Protein AF-A0A850BD19-F1 (afdb_monomer_lite)

Sequence (206 aa):
MDNSKSAAVQFSAKRGNGVCAIKWEKLDQIGTSFQIAEPPEVTVLRTWKLPPESVAELQHALAPLRHDSAGQGDVYHLILNPNGTKTFDLRWNPDTETADVAKFREVLERIGHAAFVESSARHERGVKFINNAEHARAVDELRNGLRALGNLYHDPKTIDDSGMKLILAEQNAKQGKNDAAAIMMSRMLESRLQQYGHKFSITSTQ

pLDDT: mean 87.72, std 13.56, range [31.08, 98.44]

Secondary structure (DSSP, 8-state):
--TT-PPEEEEEEEETTEEEEEEEEETTEEEEEEEE-SSSPEEEEEEEEPPHHHHHHHHHHHTT--TTSB-S-SSEEEEEEGGGT--EEEEE-GGGB-HHHHHHHHHHHHHTTHHHHHHHHHHHHHHHHHHTT-HHHHHHHHHHHHHHHTTTT--TTS---HHHHHHHHHHHHHTT-HHHHHHHHHHHHHHHHHHHHHHTT-----

Structure (mmCIF, N/CA/C/O backbone):
data_AF-A0A850BD19-F1
#
_entry.id   AF-A0A850BD19-F1
#
loop_
_atom_site.group_PDB
_atom_site.id
_atom_site.type_symbol
_atom_site.label_atom_id
_atom_site.label_alt_id
_atom_site.label_comp_id
_atom_site.label_asym_id
_atom_site.label_entity_id
_atom_site.label_seq_id
_atom_site.pdbx_PDB_ins_code
_atom_site.Cartn_x
_atom_site.Cartn_y
_atom_site.Cartn_z
_atom_site.occupancy
_atom_site.B_iso_or_equiv
_atom_site.auth_seq_id
_atom_site.auth_comp_id
_atom_site.auth_asym_id
_atom_site.auth_atom_id
_atom_site.pdbx_PDB_model_num
ATOM 1 N N . MET A 1 1 ? 28.868 9.400 -24.660 1.00 35.56 1 MET A N 1
ATOM 2 C CA . MET A 1 1 ? 27.593 8.665 -24.796 1.00 35.56 1 MET A CA 1
ATOM 3 C C . MET A 1 1 ? 26.718 9.088 -23.638 1.00 35.56 1 MET A C 1
ATOM 5 O O . MET A 1 1 ? 27.160 9.013 -22.501 1.00 35.56 1 MET A O 1
ATOM 9 N N . ASP A 1 2 ? 25.569 9.669 -23.952 1.00 34.16 2 ASP A N 1
ATOM 10 C CA . ASP A 1 2 ? 24.686 10.342 -23.004 1.00 34.16 2 ASP A CA 1
ATOM 11 C C . ASP A 1 2 ? 23.790 9.294 -22.314 1.00 34.16 2 ASP A C 1
ATOM 13 O O . ASP A 1 2 ? 22.813 8.824 -22.891 1.00 34.16 2 ASP A O 1
ATOM 17 N N . ASN A 1 3 ? 24.169 8.862 -21.106 1.00 37.31 3 ASN A N 1
ATOM 18 C CA . ASN A 1 3 ? 23.458 7.849 -20.302 1.00 37.31 3 ASN A CA 1
ATOM 19 C C . ASN A 1 3 ? 22.167 8.394 -19.640 1.00 37.31 3 ASN A C 1
ATOM 21 O O . ASN A 1 3 ? 21.686 7.838 -18.656 1.00 37.31 3 ASN A O 1
ATOM 25 N N . SER A 1 4 ? 21.615 9.504 -20.136 1.00 42.28 4 SER A N 1
ATOM 26 C CA . SER A 1 4 ? 20.611 10.317 -19.435 1.00 42.28 4 SER A CA 1
ATOM 27 C C . SER A 1 4 ? 19.153 10.041 -19.811 1.00 42.28 4 SER A C 1
ATOM 29 O O . SER A 1 4 ? 18.254 10.657 -19.240 1.00 42.28 4 SER A O 1
ATOM 31 N N . LYS A 1 5 ? 18.864 9.116 -20.732 1.00 53.03 5 LYS A N 1
ATOM 32 C CA . LYS A 1 5 ? 17.472 8.814 -21.103 1.00 53.03 5 LYS A CA 1
ATOM 33 C C . LYS A 1 5 ? 16.872 7.774 -20.155 1.00 53.03 5 LYS A C 1
ATOM 35 O O . LYS A 1 5 ? 16.855 6.586 -20.463 1.00 53.03 5 LYS A O 1
ATOM 40 N N . SER A 1 6 ? 16.384 8.220 -18.995 1.00 54.34 6 SER A N 1
ATOM 41 C CA . SER A 1 6 ? 15.477 7.413 -18.171 1.00 54.34 6 SER A CA 1
ATOM 42 C C . SER A 1 6 ? 14.203 7.101 -18.957 1.00 54.34 6 SER A C 1
ATOM 44 O O . SER A 1 6 ? 13.662 7.952 -19.665 1.00 54.34 6 SER A O 1
ATOM 46 N N . ALA A 1 7 ? 13.705 5.870 -18.841 1.00 64.19 7 ALA A N 1
ATOM 47 C CA . ALA A 1 7 ? 12.322 5.592 -19.192 1.00 64.19 7 ALA A CA 1
ATOM 48 C C . ALA A 1 7 ? 11.451 6.246 -18.116 1.00 64.19 7 ALA A C 1
ATOM 50 O O . ALA A 1 7 ? 11.549 5.867 -16.951 1.00 64.19 7 ALA A O 1
ATOM 51 N N . ALA A 1 8 ? 10.634 7.234 -18.484 1.00 79.81 8 ALA A N 1
ATOM 52 C CA . ALA A 1 8 ? 9.640 7.745 -17.550 1.00 79.81 8 ALA A CA 1
ATOM 53 C C . ALA A 1 8 ? 8.528 6.701 -17.432 1.00 79.81 8 ALA A C 1
ATOM 55 O O . ALA A 1 8 ? 7.902 6.346 -18.435 1.00 79.81 8 ALA A O 1
ATOM 56 N N . VAL A 1 9 ? 8.316 6.192 -16.223 1.00 85.06 9 VAL A N 1
ATOM 57 C CA . VAL A 1 9 ? 7.263 5.222 -15.917 1.00 85.06 9 VAL A CA 1
ATOM 58 C C . VAL A 1 9 ? 6.242 5.867 -15.001 1.00 85.06 9 VAL A C 1
ATOM 60 O O . VAL A 1 9 ? 6.595 6.373 -13.937 1.00 85.06 9 VAL A O 1
ATOM 63 N N . GLN A 1 10 ? 4.973 5.800 -15.385 1.00 91.06 10 GLN A N 1
ATOM 64 C CA . GLN A 1 10 ? 3.852 6.135 -14.523 1.00 91.06 10 GLN A CA 1
ATOM 65 C C . GLN A 1 10 ? 2.916 4.936 -14.440 1.00 91.06 10 GLN A C 1
ATOM 67 O O . GLN A 1 10 ? 2.282 4.556 -15.417 1.00 91.06 10 GLN A O 1
ATOM 72 N N . PHE A 1 11 ? 2.813 4.359 -13.254 1.00 91.75 11 PHE A N 1
ATOM 73 C CA . PHE A 1 11 ? 1.875 3.296 -12.933 1.00 91.75 11 PHE A CA 1
ATOM 74 C C . PHE A 1 11 ? 0.771 3.843 -12.038 1.00 91.75 11 PHE A C 1
ATOM 76 O O . P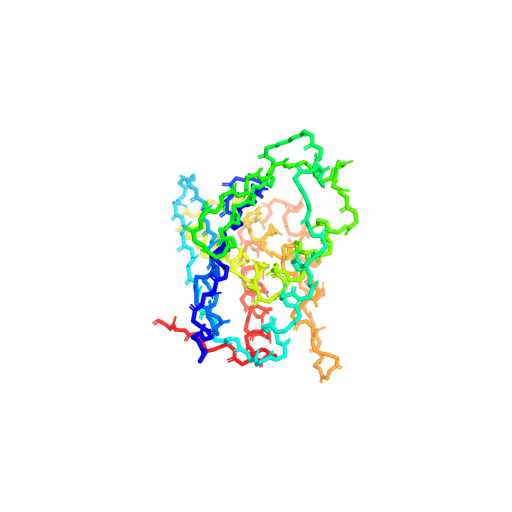HE A 1 11 ? 1.028 4.662 -11.156 1.00 91.75 11 PHE A O 1
ATOM 83 N N . SER A 1 12 ? -0.455 3.381 -12.244 1.00 93.81 12 SER A N 1
ATOM 84 C CA . SER A 1 12 ? -1.579 3.652 -11.360 1.00 93.81 12 SER A CA 1
ATOM 85 C C . SER A 1 12 ? -2.448 2.415 -11.179 1.00 93.81 12 SER A C 1
ATOM 87 O O . SER A 1 12 ? -2.623 1.627 -12.107 1.00 93.81 12 SER A O 1
ATOM 89 N N . ALA A 1 13 ? -2.979 2.251 -9.972 1.00 93.81 13 ALA A N 1
ATOM 90 C CA . ALA A 1 13 ? -3.798 1.117 -9.575 1.00 93.81 13 ALA A CA 1
ATOM 91 C C . ALA A 1 13 ? -4.996 1.589 -8.749 1.00 93.81 13 ALA A C 1
ATOM 93 O O . ALA A 1 13 ? -4.821 2.266 -7.730 1.00 93.81 13 ALA A O 1
ATOM 94 N N . LYS A 1 14 ? -6.208 1.191 -9.141 1.00 92.94 14 LYS A N 1
ATOM 95 C CA . LYS A 1 14 ? -7.411 1.349 -8.310 1.00 92.94 14 LYS A CA 1
ATOM 96 C C . LYS A 1 14 ? -7.409 0.292 -7.204 1.00 92.94 14 LYS A C 1
ATOM 98 O O . LYS A 1 14 ? -7.269 -0.896 -7.484 1.00 92.94 14 LYS A O 1
ATOM 103 N N . ARG A 1 15 ? -7.568 0.715 -5.948 1.00 91.06 15 ARG A N 1
ATOM 104 C CA . ARG A 1 15 ? -7.524 -0.149 -4.755 1.00 91.06 15 ARG A CA 1
ATOM 105 C C . ARG A 1 15 ? -8.654 0.214 -3.791 1.00 91.06 15 ARG A C 1
ATOM 107 O O . ARG A 1 15 ? -8.519 1.088 -2.930 1.00 91.06 15 ARG A O 1
ATOM 114 N N . GLY A 1 16 ? -9.800 -0.444 -3.963 1.00 89.50 16 GLY A N 1
ATOM 115 C CA . GLY A 1 16 ? -11.036 -0.068 -3.273 1.00 89.50 16 GLY A CA 1
ATOM 116 C C . GLY A 1 16 ? -11.460 1.352 -3.659 1.00 89.50 16 GLY A C 1
ATOM 117 O O . GLY A 1 16 ? -11.545 1.668 -4.840 1.00 89.50 16 GLY A O 1
ATOM 118 N N . ASN A 1 17 ? -11.671 2.217 -2.668 1.00 92.06 17 ASN A N 1
ATOM 119 C CA . ASN A 1 17 ? -11.978 3.644 -2.852 1.00 92.06 17 ASN A CA 1
ATOM 120 C C . ASN A 1 17 ? -10.735 4.555 -2.967 1.00 92.06 17 ASN A C 1
ATOM 122 O O . ASN A 1 17 ? -10.854 5.775 -2.849 1.00 92.06 17 ASN A O 1
ATOM 126 N N . GLY A 1 18 ? -9.541 3.983 -3.144 1.00 94.56 18 GLY A N 1
ATOM 127 C CA . GLY A 1 18 ? -8.303 4.739 -3.314 1.00 94.56 18 GLY A CA 1
ATOM 128 C C . GLY A 1 18 ? -7.600 4.453 -4.638 1.00 94.56 18 GLY A C 1
ATOM 129 O O . GLY A 1 18 ? -7.880 3.464 -5.318 1.00 94.56 18 GLY A O 1
ATOM 130 N N . VAL A 1 19 ? -6.656 5.322 -4.991 1.00 96.75 19 VAL A N 1
ATOM 131 C CA . VAL A 1 19 ? -5.781 5.168 -6.157 1.00 96.75 19 VAL A CA 1
ATOM 132 C C . VAL A 1 19 ? -4.332 5.246 -5.702 1.00 96.75 19 VAL A C 1
ATOM 134 O O . VAL A 1 19 ? -3.910 6.241 -5.111 1.00 96.75 19 VAL A O 1
ATOM 137 N N . CYS A 1 20 ? -3.564 4.199 -5.996 1.00 97.00 20 CYS A N 1
ATOM 138 C CA . CYS A 1 20 ? -2.113 4.212 -5.873 1.00 97.00 20 CYS A CA 1
ATOM 139 C C . CYS A 1 20 ? -1.506 4.699 -7.188 1.00 97.00 20 CYS A C 1
ATOM 141 O O . CYS A 1 20 ? -1.946 4.266 -8.252 1.00 97.00 20 CYS A O 1
ATOM 143 N N . ALA A 1 21 ? -0.495 5.559 -7.129 1.00 96.50 21 ALA A N 1
ATOM 144 C CA . ALA A 1 21 ? 0.301 5.937 -8.287 1.00 96.50 21 ALA A CA 1
ATOM 145 C C . ALA A 1 21 ? 1.792 5.847 -7.962 1.00 96.50 21 ALA A C 1
ATOM 147 O O . ALA A 1 21 ? 2.225 6.281 -6.897 1.00 96.50 21 ALA A O 1
ATOM 148 N N . ILE A 1 22 ? 2.576 5.307 -8.891 1.00 95.25 22 ILE A N 1
ATOM 149 C CA . ILE A 1 22 ? 4.031 5.201 -8.797 1.00 95.25 22 ILE A CA 1
ATOM 150 C C . ILE A 1 22 ? 4.630 5.886 -10.020 1.00 95.25 22 ILE A C 1
ATOM 152 O O . ILE A 1 22 ? 4.255 5.586 -11.152 1.00 95.25 22 ILE A O 1
ATOM 156 N N . LYS A 1 23 ? 5.559 6.812 -9.791 1.00 93.44 23 LYS A N 1
ATOM 157 C CA . LYS A 1 23 ? 6.246 7.575 -10.832 1.00 93.44 23 LYS A CA 1
ATOM 158 C C . LYS A 1 23 ? 7.749 7.388 -10.724 1.00 93.44 23 LYS A C 1
ATOM 160 O O . LYS A 1 23 ? 8.345 7.755 -9.715 1.00 93.44 23 LYS A O 1
ATOM 165 N N . TRP A 1 24 ? 8.364 6.865 -11.772 1.00 89.69 24 TRP A N 1
ATOM 166 C CA . TRP A 1 24 ? 9.809 6.718 -11.906 1.00 89.69 24 TRP A CA 1
ATOM 167 C C . TRP A 1 24 ? 10.268 7.591 -13.073 1.00 89.69 24 TRP A C 1
ATOM 169 O O . TRP A 1 24 ? 10.249 7.176 -14.227 1.00 89.69 24 TRP A O 1
ATOM 179 N N . GLU A 1 25 ? 10.578 8.852 -12.777 1.00 80.19 25 GLU A N 1
ATOM 180 C CA . GLU A 1 25 ? 10.977 9.846 -13.787 1.00 80.19 25 GLU A CA 1
ATOM 181 C C . GLU A 1 25 ? 12.503 10.013 -13.847 1.00 80.19 25 GLU A C 1
ATOM 183 O O . GLU A 1 25 ? 13.071 10.231 -14.919 1.00 80.19 25 GLU A O 1
ATOM 188 N N . LYS A 1 26 ? 13.186 9.860 -12.705 1.00 83.75 26 LYS A N 1
ATOM 189 C CA . LYS A 1 26 ? 14.651 9.889 -12.607 1.00 83.75 26 LYS A CA 1
ATOM 190 C C . LYS A 1 26 ? 15.166 8.495 -12.282 1.00 83.75 26 LYS A C 1
ATOM 192 O O . LYS A 1 26 ? 14.559 7.796 -11.479 1.00 83.75 26 LYS A O 1
ATOM 197 N N . LEU A 1 27 ? 16.306 8.115 -12.862 1.00 81.00 27 LEU A N 1
ATOM 198 C CA . LEU A 1 27 ? 16.863 6.763 -12.723 1.00 81.00 27 LEU A CA 1
ATOM 199 C C . LEU A 1 27 ? 16.971 6.309 -11.264 1.00 81.00 27 LEU A C 1
ATOM 201 O O . LEU A 1 27 ? 16.585 5.188 -10.957 1.00 81.00 27 LEU A O 1
ATOM 205 N N . ASP A 1 28 ? 17.433 7.181 -10.373 1.00 85.94 28 ASP A N 1
ATOM 206 C CA . ASP A 1 28 ? 17.696 6.884 -8.966 1.00 85.94 28 ASP A CA 1
ATOM 207 C C . ASP A 1 28 ? 16.579 7.345 -8.017 1.00 85.94 28 ASP A C 1
ATOM 209 O O . ASP A 1 28 ? 16.796 7.407 -6.808 1.00 85.94 28 ASP A O 1
ATOM 213 N N . GLN A 1 29 ? 15.391 7.695 -8.525 1.00 90.75 29 GLN A N 1
ATOM 214 C CA . GLN A 1 29 ? 14.316 8.227 -7.690 1.00 90.75 29 GLN A CA 1
ATOM 215 C C . GLN A 1 29 ? 12.931 7.776 -8.151 1.00 90.75 29 GLN A C 1
ATOM 217 O O . GLN A 1 29 ? 12.544 8.001 -9.297 1.00 90.75 29 GLN A O 1
ATOM 222 N N . ILE A 1 30 ? 12.138 7.239 -7.222 1.00 92.25 30 ILE A N 1
ATOM 223 C CA . ILE A 1 30 ? 10.743 6.869 -7.473 1.00 92.25 30 ILE A CA 1
ATOM 224 C C . ILE A 1 30 ? 9.812 7.572 -6.482 1.00 92.25 30 ILE A C 1
ATOM 226 O O . ILE A 1 30 ? 10.057 7.588 -5.278 1.00 92.25 30 ILE A O 1
ATOM 230 N N . GLY A 1 31 ? 8.763 8.205 -6.994 1.00 94.50 31 GLY A N 1
ATOM 231 C CA . GLY A 1 31 ? 7.675 8.785 -6.214 1.00 94.50 31 GLY A CA 1
ATOM 232 C C . GLY A 1 31 ? 6.520 7.799 -6.112 1.00 94.50 31 GLY A C 1
ATOM 233 O O . GLY A 1 31 ? 6.206 7.101 -7.073 1.00 94.50 31 GLY A O 1
ATOM 234 N N . THR A 1 32 ? 5.872 7.714 -4.960 1.00 96.50 32 THR A N 1
ATOM 235 C CA . THR A 1 32 ? 4.689 6.876 -4.752 1.00 96.50 32 THR A CA 1
ATOM 236 C C . THR A 1 32 ? 3.657 7.640 -3.951 1.00 96.50 32 THR A C 1
ATOM 238 O O . THR A 1 32 ? 3.968 8.195 -2.896 1.00 96.50 32 THR A O 1
ATOM 241 N N . SER A 1 33 ? 2.426 7.670 -4.449 1.00 97.00 33 SER A N 1
ATOM 242 C CA . SER A 1 33 ? 1.299 8.294 -3.775 1.00 97.00 33 SER A CA 1
ATOM 243 C C . SER A 1 33 ? 0.124 7.345 -3.626 1.00 97.00 33 SER A C 1
ATOM 245 O O . SER A 1 33 ? -0.088 6.454 -4.449 1.00 97.00 33 SER A O 1
ATOM 247 N N . PHE A 1 34 ? -0.678 7.584 -2.598 1.00 97.81 34 PHE A N 1
ATOM 248 C CA . PHE A 1 34 ? -1.990 6.979 -2.440 1.00 97.81 34 PHE A CA 1
ATOM 249 C C . PHE A 1 34 ? -3.002 8.064 -2.100 1.00 97.81 34 PHE A C 1
ATOM 251 O O . PHE A 1 34 ? -2.790 8.825 -1.155 1.00 97.81 34 PHE A O 1
ATOM 258 N N . GLN A 1 35 ? -4.080 8.137 -2.876 1.00 97.31 35 GLN A N 1
ATOM 259 C CA . GLN A 1 35 ? -5.142 9.121 -2.705 1.00 97.31 35 GLN A CA 1
ATOM 260 C C . GLN A 1 35 ? -6.466 8.420 -2.434 1.00 97.31 35 GLN A C 1
ATOM 262 O O . GLN A 1 35 ? -6.856 7.512 -3.166 1.00 97.31 35 GLN A O 1
ATOM 267 N N . ILE A 1 36 ? -7.177 8.893 -1.417 1.00 96.44 36 ILE A N 1
ATOM 268 C CA . ILE A 1 36 ? -8.563 8.539 -1.130 1.00 96.44 36 ILE A CA 1
ATOM 269 C C . ILE A 1 36 ? -9.382 9.819 -1.285 1.00 96.44 36 ILE A C 1
ATOM 271 O O . ILE A 1 36 ? -9.262 10.736 -0.474 1.00 96.44 36 ILE A O 1
ATOM 275 N N . ALA A 1 37 ? -10.170 9.894 -2.358 1.00 91.88 37 ALA A N 1
ATOM 276 C CA . ALA A 1 37 ? -10.902 11.106 -2.744 1.00 91.88 37 ALA A CA 1
ATOM 277 C C . ALA A 1 37 ? -12.238 11.284 -2.001 1.00 91.88 37 ALA A C 1
ATOM 279 O O . ALA A 1 37 ? -12.868 12.329 -2.079 1.00 91.88 37 ALA A O 1
ATOM 280 N N . GLU A 1 38 ? -12.698 10.261 -1.286 1.00 91.62 38 GLU A N 1
ATOM 281 C CA . GLU A 1 38 ? -13.908 10.357 -0.476 1.00 91.62 38 GLU A CA 1
ATOM 282 C C . GLU A 1 38 ? -13.631 11.071 0.864 1.00 91.62 38 GLU A C 1
ATOM 284 O O . GLU A 1 38 ? -12.626 10.772 1.517 1.00 91.62 38 GLU A O 1
ATOM 289 N N . PRO A 1 39 ? -14.555 11.902 1.380 1.00 89.69 39 PRO A N 1
ATOM 290 C CA . PRO A 1 39 ? -14.384 12.559 2.674 1.00 89.69 39 PRO A CA 1
ATOM 291 C C . PRO A 1 39 ? -14.235 11.582 3.865 1.00 89.69 39 PRO A C 1
ATOM 293 O O . PRO A 1 39 ? -14.971 10.588 3.936 1.00 89.69 39 PRO A O 1
ATOM 296 N N . PRO A 1 40 ? -13.320 11.851 4.820 1.00 93.38 40 PRO A N 1
ATOM 297 C CA . PRO A 1 40 ? -12.301 12.889 4.760 1.00 93.38 40 PRO A CA 1
ATOM 298 C C . PRO A 1 40 ? -11.209 12.494 3.762 1.00 93.38 40 PRO A C 1
ATOM 300 O O . PRO A 1 40 ? -10.681 11.381 3.821 1.00 93.38 40 PRO A O 1
ATOM 303 N N . GLU A 1 41 ? -10.870 13.427 2.876 1.00 95.00 41 GLU A N 1
ATOM 304 C CA . GLU A 1 41 ? -9.845 13.215 1.862 1.00 95.00 41 GLU A CA 1
ATOM 305 C C . GLU A 1 41 ? -8.468 13.045 2.514 1.00 95.00 41 GLU A C 1
ATOM 307 O O . GLU A 1 41 ? -8.114 13.722 3.495 1.00 95.00 41 GLU A O 1
ATOM 3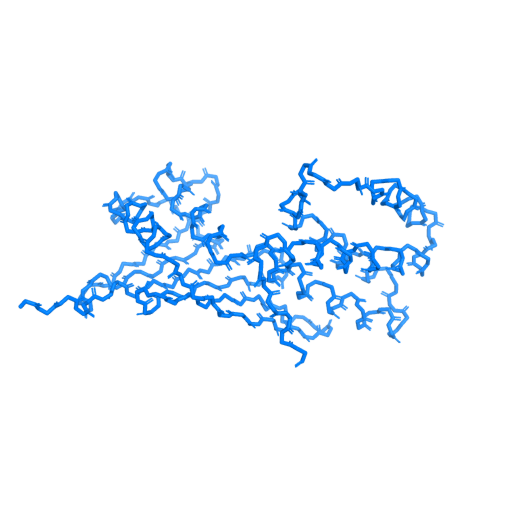12 N N . VAL A 1 42 ? -7.692 12.109 1.972 1.00 96.81 42 VAL A N 1
ATOM 313 C CA . VAL A 1 42 ? -6.315 11.839 2.390 1.00 96.81 42 VAL A CA 1
ATOM 314 C C . VAL A 1 42 ? -5.471 11.548 1.161 1.00 96.81 42 VAL A C 1
ATOM 316 O O . VAL A 1 42 ? -5.843 10.729 0.320 1.00 96.81 42 VAL A O 1
ATOM 319 N N . THR A 1 43 ? -4.305 12.186 1.105 1.00 96.94 43 THR A N 1
ATOM 320 C CA . THR A 1 43 ? -3.270 11.912 0.113 1.00 96.94 43 THR A CA 1
ATOM 321 C C . THR A 1 43 ? -1.943 11.770 0.834 1.00 96.94 43 THR A C 1
ATOM 323 O O . THR A 1 43 ? -1.486 12.715 1.472 1.00 96.94 43 THR A O 1
ATOM 326 N N . VAL A 1 44 ? -1.301 10.614 0.689 1.00 96.81 44 VAL A N 1
ATOM 327 C CA . VAL A 1 44 ? 0.078 10.405 1.140 1.00 96.81 44 VAL A CA 1
ATOM 328 C C . VAL A 1 44 ? 0.965 10.334 -0.087 1.00 96.81 44 VAL A C 1
ATOM 330 O O . VAL A 1 44 ? 0.673 9.585 -1.015 1.00 96.81 44 VAL A O 1
ATOM 333 N N . LEU A 1 45 ? 2.050 11.104 -0.086 1.00 95.56 45 LEU A N 1
ATOM 334 C CA . LEU A 1 45 ? 3.100 11.082 -1.101 1.00 95.56 45 LEU A CA 1
ATOM 335 C C . LEU A 1 45 ? 4.441 10.824 -0.415 1.00 95.56 45 LEU A C 1
ATOM 337 O O . LEU A 1 45 ? 4.759 11.435 0.610 1.00 95.56 45 LEU A O 1
ATOM 341 N N . ARG A 1 46 ? 5.232 9.920 -0.986 1.00 94.50 46 ARG A N 1
ATOM 342 C CA . ARG A 1 46 ? 6.605 9.637 -0.573 1.00 94.50 46 ARG A CA 1
ATOM 343 C C . ARG A 1 46 ? 7.498 9.521 -1.794 1.00 94.50 46 ARG A C 1
ATOM 345 O O . ARG A 1 46 ? 7.044 9.149 -2.873 1.00 94.50 46 ARG A O 1
ATOM 352 N N . THR A 1 47 ? 8.770 9.829 -1.597 1.00 93.00 47 THR A N 1
ATOM 353 C CA . THR A 1 47 ? 9.784 9.741 -2.639 1.00 93.00 47 THR A CA 1
ATOM 354 C C . THR A 1 47 ? 10.977 8.980 -2.098 1.00 93.00 47 THR A C 1
ATOM 356 O O . THR A 1 47 ? 11.455 9.270 -1.003 1.00 93.00 47 THR A O 1
ATOM 359 N N . TRP A 1 48 ? 11.465 8.028 -2.880 1.00 90.69 48 TRP A N 1
ATOM 360 C CA . TRP A 1 48 ? 12.500 7.089 -2.479 1.00 90.69 48 TRP A CA 1
ATOM 361 C C . TRP A 1 48 ? 13.712 7.253 -3.377 1.00 90.69 48 TRP A C 1
ATOM 363 O O . TRP A 1 48 ? 13.571 7.346 -4.598 1.00 90.69 48 TRP A O 1
ATOM 373 N N . LYS A 1 49 ? 14.901 7.271 -2.772 1.00 91.19 49 LYS A N 1
ATOM 374 C CA . LYS A 1 49 ? 16.147 7.133 -3.520 1.00 91.19 49 LYS A CA 1
ATOM 375 C C . LYS A 1 49 ? 16.402 5.651 -3.760 1.00 91.19 49 LYS A C 1
ATOM 377 O O . LYS A 1 49 ? 16.373 4.862 -2.820 1.00 91.19 49 LYS A O 1
ATOM 382 N N . LEU A 1 50 ? 16.648 5.292 -5.010 1.00 88.88 50 LEU A N 1
ATOM 383 C CA . LEU A 1 50 ? 16.873 3.918 -5.416 1.00 88.88 50 LEU A CA 1
ATOM 384 C C . LEU A 1 50 ? 18.365 3.602 -5.409 1.00 88.88 50 LEU A C 1
ATOM 386 O O . LEU A 1 50 ? 19.147 4.339 -6.018 1.00 88.88 50 LEU A O 1
ATOM 390 N N . PRO A 1 51 ? 18.777 2.509 -4.754 1.00 90.31 51 PRO A N 1
ATOM 391 C CA . PRO A 1 51 ? 20.128 2.018 -4.913 1.00 90.31 51 PRO A CA 1
ATOM 392 C C . PRO A 1 51 ? 20.284 1.361 -6.303 1.00 90.31 51 PRO A C 1
ATOM 394 O O . PRO A 1 51 ? 19.282 0.962 -6.913 1.00 90.31 51 PRO A O 1
ATOM 397 N N . PRO A 1 52 ? 21.512 1.265 -6.845 1.00 90.00 52 PRO A N 1
ATOM 398 C CA . PRO A 1 52 ? 21.749 0.798 -8.215 1.00 90.00 52 PRO A CA 1
ATOM 399 C C . PRO A 1 52 ? 21.142 -0.575 -8.534 1.00 90.00 52 PRO A C 1
ATOM 401 O O . PRO A 1 52 ? 20.677 -0.796 -9.650 1.00 90.00 52 PRO A O 1
ATOM 404 N N . GLU A 1 53 ? 21.099 -1.484 -7.563 1.00 92.81 53 GLU A N 1
ATOM 405 C CA . GLU A 1 53 ? 20.498 -2.809 -7.697 1.00 92.81 53 GLU A CA 1
ATOM 406 C C . GLU A 1 53 ? 18.987 -2.752 -7.955 1.00 92.81 53 GLU A C 1
ATOM 408 O O . GLU A 1 53 ? 18.497 -3.465 -8.827 1.00 92.81 53 GLU A O 1
ATOM 413 N N . SER A 1 54 ? 18.259 -1.852 -7.285 1.00 91.62 54 SER A N 1
ATOM 414 C CA . SER A 1 54 ? 16.821 -1.652 -7.510 1.00 91.62 54 SER A CA 1
ATOM 415 C C . SER A 1 54 ? 16.555 -1.049 -8.888 1.00 91.62 54 SER A C 1
ATOM 417 O O . SER A 1 54 ? 15.586 -1.409 -9.553 1.00 91.62 54 SER A O 1
ATOM 419 N N . VAL A 1 55 ? 17.434 -0.149 -9.343 1.00 89.19 55 VAL A N 1
ATOM 420 C CA . VAL A 1 55 ? 17.369 0.424 -10.696 1.00 89.19 55 VAL A CA 1
ATOM 421 C C . VAL A 1 55 ? 17.570 -0.672 -11.743 1.00 89.19 55 VAL A C 1
ATOM 423 O O . VAL A 1 55 ? 16.772 -0.786 -12.672 1.00 89.19 55 VAL A O 1
ATOM 426 N N . ALA A 1 56 ? 18.600 -1.504 -11.577 1.00 90.31 56 ALA A N 1
ATOM 427 C CA . ALA A 1 56 ? 18.884 -2.613 -12.482 1.00 90.31 56 ALA A CA 1
ATOM 428 C C . ALA A 1 56 ? 17.741 -3.639 -12.503 1.00 90.31 56 ALA A C 1
ATOM 430 O O . ALA A 1 56 ? 17.360 -4.117 -13.571 1.00 90.31 56 ALA A O 1
ATOM 431 N N . GLU A 1 57 ? 17.155 -3.942 -11.344 1.00 92.44 57 GLU A N 1
ATOM 432 C CA . GLU A 1 57 ? 16.015 -4.847 -11.238 1.00 92.44 57 GLU A CA 1
ATOM 433 C C . GLU A 1 57 ? 14.778 -4.303 -11.967 1.00 92.44 57 GLU A C 1
ATOM 435 O O . GLU A 1 57 ? 14.158 -5.034 -12.741 1.00 92.44 57 GLU A O 1
ATOM 440 N N . LEU A 1 58 ? 14.453 -3.015 -11.795 1.00 89.12 58 LEU A N 1
ATOM 441 C CA . LEU A 1 58 ? 13.363 -2.363 -12.530 1.00 89.12 58 LEU A CA 1
ATOM 442 C C . LEU A 1 58 ? 13.596 -2.399 -14.039 1.00 89.12 58 LEU A C 1
ATOM 444 O O . LEU A 1 58 ? 12.686 -2.742 -14.789 1.00 89.12 58 LEU A O 1
ATOM 448 N N . GLN A 1 59 ? 14.808 -2.077 -14.494 1.00 87.44 59 GLN A N 1
ATOM 449 C CA . GLN A 1 59 ? 15.158 -2.129 -15.916 1.00 87.44 59 GLN A CA 1
ATOM 450 C C . GLN A 1 59 ? 15.045 -3.549 -16.477 1.00 87.44 59 GLN A C 1
ATOM 452 O O . GLN A 1 59 ? 14.536 -3.740 -17.581 1.00 87.44 59 GLN A O 1
ATOM 457 N N . HIS A 1 60 ? 15.477 -4.551 -15.711 1.00 90.12 60 HIS A N 1
ATOM 458 C CA . HIS A 1 60 ? 15.369 -5.951 -16.100 1.00 90.12 60 HIS A CA 1
ATOM 459 C C . HIS A 1 60 ? 13.908 -6.414 -16.183 1.00 90.12 60 HIS A C 1
ATOM 461 O O . HIS A 1 60 ? 13.536 -7.082 -17.145 1.00 90.12 60 HIS A O 1
ATOM 467 N N . ALA A 1 61 ? 13.070 -6.033 -15.216 1.00 89.81 61 ALA A N 1
ATOM 468 C CA . ALA A 1 61 ? 11.642 -6.347 -15.217 1.00 89.81 61 ALA A CA 1
ATOM 469 C C . ALA A 1 61 ? 10.862 -5.587 -16.307 1.00 89.81 61 ALA A C 1
ATOM 471 O O . ALA A 1 61 ? 9.836 -6.070 -16.774 1.00 89.81 61 ALA A O 1
ATOM 472 N N . LEU A 1 62 ? 11.357 -4.421 -16.729 1.00 86.06 62 LEU A N 1
ATOM 473 C CA . LEU A 1 62 ? 10.789 -3.605 -17.803 1.00 86.06 62 LEU A CA 1
ATOM 474 C C . LEU A 1 62 ? 11.098 -4.162 -19.202 1.00 86.06 62 LEU A C 1
ATOM 476 O O . LEU A 1 62 ? 10.266 -4.064 -20.101 1.00 86.06 62 LEU A O 1
ATOM 480 N N . ALA A 1 63 ? 12.285 -4.744 -19.393 1.00 85.44 63 ALA A N 1
ATOM 481 C CA . ALA A 1 63 ? 12.780 -5.221 -20.686 1.00 85.44 63 ALA A CA 1
ATOM 482 C C . ALA A 1 63 ? 11.847 -6.178 -21.470 1.00 85.44 63 ALA A C 1
ATOM 484 O O . ALA A 1 63 ? 11.806 -6.052 -22.697 1.00 85.44 63 ALA A O 1
ATOM 485 N N . PRO A 1 64 ? 11.117 -7.127 -20.844 1.00 84.25 64 PRO A N 1
ATOM 486 C CA . PRO A 1 64 ? 10.235 -8.036 -21.576 1.00 84.25 64 PRO A CA 1
ATOM 487 C C . PRO A 1 64 ? 8.877 -7.431 -21.965 1.00 84.25 64 PRO A C 1
ATOM 489 O O . PRO A 1 64 ? 8.176 -8.051 -22.761 1.00 84.25 64 PRO A O 1
ATOM 492 N N . LEU A 1 65 ? 8.491 -6.252 -21.453 1.00 83.62 65 LEU A N 1
ATOM 493 C CA . LEU A 1 65 ? 7.160 -5.687 -21.707 1.00 83.62 65 LEU A CA 1
ATOM 494 C C . LEU A 1 65 ? 6.974 -5.279 -23.179 1.00 83.62 65 LEU A C 1
ATOM 496 O O . LEU A 1 65 ? 7.781 -4.542 -23.751 1.00 83.62 65 LEU A O 1
ATOM 500 N N . ARG A 1 66 ? 5.874 -5.734 -23.792 1.00 72.62 66 ARG A N 1
ATOM 501 C CA . ARG A 1 66 ? 5.488 -5.473 -25.191 1.00 72.62 66 ARG A CA 1
ATOM 502 C C . ARG A 1 66 ? 4.059 -4.934 -25.292 1.00 72.62 66 ARG A C 1
ATOM 504 O O . ARG A 1 66 ? 3.284 -5.008 -24.345 1.00 72.62 66 ARG A O 1
ATOM 511 N N . HIS A 1 67 ? 3.706 -4.340 -26.438 1.00 65.12 67 HIS A N 1
ATOM 512 C CA . HIS A 1 67 ? 2.421 -3.628 -26.605 1.00 65.12 67 HIS A CA 1
ATOM 513 C C . HIS A 1 67 ? 1.204 -4.554 -26.514 1.00 65.12 67 HIS A C 1
ATOM 515 O O . HIS A 1 67 ? 0.109 -4.104 -26.203 1.00 65.12 67 HIS A O 1
ATOM 521 N N . ASP A 1 68 ? 1.410 -5.838 -26.771 1.00 65.50 68 ASP A N 1
ATOM 522 C CA . ASP A 1 68 ? 0.440 -6.923 -26.686 1.00 65.50 68 ASP A CA 1
ATOM 523 C C . ASP A 1 68 ? 0.448 -7.634 -25.321 1.00 65.50 68 ASP A C 1
ATOM 525 O O . ASP A 1 68 ? -0.272 -8.609 -25.130 1.00 65.50 68 ASP A O 1
ATOM 529 N N . SER A 1 69 ? 1.241 -7.165 -24.351 1.00 63.19 69 SER A N 1
ATOM 530 C CA . SER A 1 69 ? 1.414 -7.836 -23.054 1.00 63.19 69 SER A CA 1
ATOM 531 C C . SER A 1 69 ? 0.256 -7.641 -22.064 1.00 63.19 69 SER A C 1
ATOM 533 O O . SER A 1 69 ? 0.363 -8.113 -20.933 1.00 63.19 69 SER A O 1
ATOM 535 N N . ALA A 1 70 ? -0.841 -6.975 -22.440 1.00 62.38 70 ALA A N 1
ATOM 536 C CA . ALA A 1 70 ? -1.969 -6.693 -21.548 1.00 62.38 70 ALA A CA 1
ATOM 537 C C . ALA A 1 70 ? -3.312 -7.172 -22.121 1.00 62.38 70 ALA A C 1
ATOM 539 O O . ALA A 1 70 ? -3.598 -6.987 -23.304 1.00 62.38 70 ALA A O 1
ATOM 540 N N . GLY A 1 71 ? -4.152 -7.757 -21.261 1.00 61.66 71 GLY A N 1
ATOM 541 C CA . GLY A 1 71 ? -5.570 -7.984 -21.550 1.00 61.66 71 GLY A CA 1
ATOM 542 C C . GLY A 1 71 ? -6.420 -6.716 -21.392 1.00 61.66 71 GLY A C 1
ATOM 543 O O . GLY A 1 71 ? -5.907 -5.648 -21.093 1.00 61.66 71 GLY A O 1
ATOM 544 N N . GLN A 1 72 ? -7.737 -6.811 -21.591 1.00 67.31 72 GLN A N 1
ATOM 545 C CA . GLN A 1 72 ? -8.649 -5.665 -21.448 1.00 67.31 72 GLN A CA 1
ATOM 546 C C . GLN A 1 72 ? -8.959 -5.378 -19.965 1.00 67.31 72 GLN A C 1
ATOM 548 O O . GLN A 1 72 ? -9.407 -6.271 -19.245 1.00 67.31 72 GLN A O 1
ATOM 553 N N . GLY A 1 73 ? -8.770 -4.135 -19.500 1.00 71.69 73 GLY A N 1
ATOM 554 C CA . GLY A 1 73 ? -9.138 -3.737 -18.135 1.00 71.69 73 GLY A CA 1
ATOM 555 C C . GLY A 1 73 ? -8.832 -2.286 -17.768 1.00 71.69 73 GLY A C 1
ATOM 556 O O . GLY A 1 73 ? -8.205 -1.580 -18.543 1.00 71.69 73 GLY A O 1
ATOM 557 N N . ASP A 1 74 ? -9.277 -1.857 -16.580 1.00 82.12 74 ASP A N 1
ATOM 558 C CA . ASP A 1 74 ? -9.174 -0.468 -16.078 1.00 82.12 74 ASP A CA 1
ATOM 559 C C . ASP A 1 74 ? -8.774 -0.394 -14.583 1.00 82.12 74 ASP A C 1
ATOM 561 O O . ASP A 1 74 ? -8.923 0.658 -13.940 1.00 82.12 74 ASP A O 1
ATOM 565 N N . VAL A 1 75 ? -8.322 -1.512 -13.997 1.00 85.81 75 VAL A N 1
ATOM 566 C CA . VAL A 1 75 ? -7.827 -1.565 -12.607 1.00 85.81 75 VAL A CA 1
ATOM 567 C C . VAL A 1 75 ? -6.403 -1.033 -12.533 1.00 85.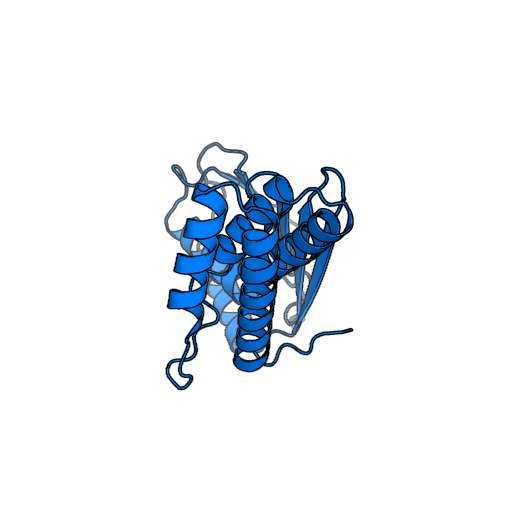81 75 VAL A C 1
ATOM 569 O O . VAL A 1 75 ? -6.112 -0.182 -11.690 1.00 85.81 75 VAL A O 1
ATOM 572 N N . TYR A 1 76 ? -5.543 -1.509 -13.429 1.00 89.69 76 TYR A N 1
ATOM 573 C CA . TYR A 1 76 ? -4.161 -1.077 -13.554 1.00 89.69 76 TYR A CA 1
ATOM 574 C C . TYR A 1 76 ? -3.958 -0.304 -14.846 1.00 89.69 76 TYR A C 1
ATOM 576 O O . TYR A 1 76 ? -4.553 -0.626 -15.873 1.00 89.69 76 TYR A O 1
ATOM 584 N N . HIS A 1 77 ? -3.095 0.701 -14.787 1.00 90.00 77 HIS A N 1
ATOM 585 C CA . HIS A 1 77 ? -2.730 1.519 -15.930 1.00 90.00 77 HIS A CA 1
ATOM 586 C C . HIS A 1 77 ? -1.253 1.895 -15.840 1.00 90.00 77 HIS A C 1
ATOM 588 O O . HIS A 1 77 ? -0.804 2.449 -14.834 1.00 90.00 77 HIS A O 1
ATOM 594 N N . LEU A 1 78 ? -0.504 1.574 -16.888 1.00 88.00 78 LEU A N 1
ATOM 595 C CA . LEU A 1 78 ? 0.924 1.806 -17.018 1.00 88.00 78 LEU A CA 1
ATOM 596 C C . LEU A 1 78 ? 1.189 2.644 -18.262 1.00 88.00 78 LEU A C 1
ATOM 598 O O . LEU A 1 78 ? 0.870 2.234 -19.372 1.00 88.00 78 LEU A O 1
ATOM 602 N N . ILE A 1 79 ? 1.847 3.777 -18.061 1.00 87.12 79 ILE A N 1
ATOM 603 C CA . ILE A 1 79 ? 2.385 4.619 -19.118 1.00 87.12 79 ILE A CA 1
ATOM 604 C C . ILE A 1 79 ? 3.908 4.499 -19.063 1.00 87.12 79 ILE A C 1
ATOM 606 O O . ILE A 1 79 ? 4.522 4.887 -18.066 1.00 87.12 79 ILE A O 1
ATOM 610 N N . LEU A 1 80 ? 4.528 3.978 -20.121 1.00 84.44 80 LEU A N 1
ATOM 611 C CA . LEU A 1 80 ? 5.981 4.005 -20.299 1.00 84.44 80 LEU A CA 1
ATOM 612 C C . LEU A 1 80 ? 6.341 4.977 -21.412 1.00 84.44 80 LEU A C 1
ATOM 614 O O . LEU A 1 80 ? 5.779 4.924 -22.500 1.00 84.44 80 LEU A O 1
ATOM 618 N N . ASN A 1 81 ? 7.349 5.802 -21.174 1.00 80.56 81 ASN A N 1
ATOM 619 C CA . ASN A 1 81 ? 8.002 6.595 -22.206 1.00 80.56 81 ASN A CA 1
ATOM 620 C C . ASN A 1 81 ? 9.467 6.165 -22.337 1.00 80.56 81 ASN A C 1
ATOM 622 O O . ASN A 1 81 ? 10.361 6.895 -21.893 1.00 80.56 81 ASN A O 1
ATOM 626 N N . PRO A 1 82 ? 9.753 4.984 -22.918 1.00 65.06 82 PRO A N 1
ATOM 627 C CA . PRO A 1 82 ? 11.123 4.589 -23.206 1.00 65.06 82 PRO A CA 1
ATOM 628 C C . PRO A 1 82 ? 11.740 5.594 -24.188 1.00 65.06 82 PRO A C 1
ATOM 630 O O . PRO A 1 82 ? 11.252 5.795 -25.301 1.00 65.06 82 PRO A O 1
ATOM 633 N N . ASN A 1 83 ? 12.829 6.245 -23.777 1.00 62.31 83 ASN A N 1
ATOM 634 C CA . ASN A 1 83 ? 13.620 7.164 -24.606 1.00 62.31 83 ASN A CA 1
ATOM 635 C C . ASN A 1 83 ? 12.896 8.446 -25.078 1.00 62.31 83 ASN A C 1
ATOM 637 O O . ASN A 1 83 ? 13.353 9.084 -26.032 1.00 62.31 83 ASN A O 1
ATOM 641 N N . GLY A 1 84 ? 11.783 8.827 -24.436 1.00 59.50 84 GLY A N 1
ATOM 642 C CA . GLY A 1 84 ? 11.089 10.109 -24.650 1.00 59.50 84 GLY A CA 1
ATOM 643 C C . GLY A 1 84 ? 10.385 10.290 -26.003 1.00 59.50 84 GLY A C 1
ATOM 644 O O . GLY A 1 84 ? 10.024 11.409 -26.343 1.00 59.50 84 GLY A O 1
ATOM 645 N N . THR A 1 85 ? 10.219 9.227 -26.797 1.00 59.00 85 THR A N 1
ATOM 646 C CA . THR A 1 85 ? 9.695 9.319 -28.181 1.00 59.00 85 THR A CA 1
ATOM 647 C C . THR A 1 85 ? 8.552 8.363 -28.499 1.00 59.00 85 THR A C 1
ATOM 649 O O . THR A 1 85 ? 7.792 8.626 -29.428 1.00 59.00 85 THR A O 1
ATOM 652 N N . LYS A 1 86 ? 8.393 7.271 -27.749 1.00 61.69 86 LYS A N 1
ATOM 653 C CA . LYS A 1 86 ? 7.232 6.384 -27.861 1.00 61.69 86 LYS A CA 1
ATOM 654 C C . LYS A 1 86 ? 6.566 6.272 -26.505 1.00 61.69 86 LYS A C 1
ATOM 656 O O . LYS A 1 86 ? 7.250 5.975 -25.532 1.00 61.69 86 LYS A O 1
ATOM 661 N N . THR A 1 87 ? 5.259 6.499 -26.477 1.00 73.38 87 THR A N 1
ATOM 662 C CA . THR A 1 87 ? 4.425 6.264 -25.304 1.00 73.38 87 THR A CA 1
ATOM 663 C C . THR A 1 87 ? 3.765 4.908 -25.438 1.00 73.38 87 THR A C 1
ATOM 665 O O . THR A 1 87 ? 3.167 4.576 -26.459 1.00 73.38 87 THR A O 1
ATOM 668 N N . PHE A 1 88 ? 3.905 4.125 -24.391 1.00 80.12 88 PHE A N 1
ATOM 669 C CA . PHE A 1 88 ? 3.322 2.819 -24.230 1.00 80.12 88 PHE A CA 1
ATOM 670 C C . PHE A 1 88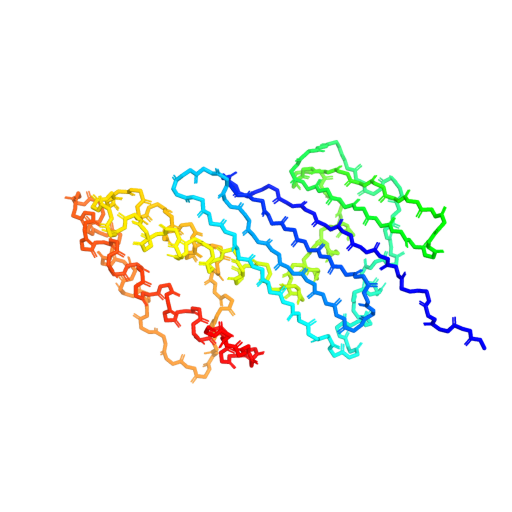 ? 2.257 2.924 -23.151 1.00 80.12 88 PHE A C 1
ATOM 672 O O . PHE A 1 88 ? 2.598 3.186 -22.005 1.00 80.12 88 PHE A O 1
ATOM 679 N N . ASP A 1 89 ? 0.993 2.774 -23.529 1.00 86.31 89 ASP A N 1
ATOM 680 C CA . ASP A 1 89 ? -0.151 2.773 -22.616 1.00 86.31 89 ASP A CA 1
ATOM 681 C C . ASP A 1 89 ? -0.672 1.335 -22.531 1.00 86.31 89 ASP A C 1
ATOM 683 O O . ASP A 1 89 ? -1.089 0.763 -23.542 1.00 86.31 89 ASP A O 1
ATOM 687 N N . LEU A 1 90 ? -0.578 0.735 -21.345 1.00 86.69 90 LEU A N 1
ATOM 688 C CA . LEU A 1 90 ? -1.205 -0.544 -21.033 1.00 86.69 90 LEU A CA 1
ATOM 689 C C . LEU A 1 90 ? -2.231 -0.357 -19.937 1.00 86.69 90 LEU A C 1
ATOM 691 O O . LEU A 1 90 ? -1.943 0.238 -18.897 1.00 86.69 90 LEU A O 1
ATOM 695 N N . ARG A 1 91 ? -3.378 -1.005 -20.108 1.00 88.69 91 ARG A N 1
ATOM 696 C CA . ARG A 1 91 ? -4.380 -1.147 -19.059 1.00 88.69 91 ARG A CA 1
ATOM 697 C C . ARG A 1 91 ? -4.810 -2.586 -18.962 1.00 88.69 91 ARG A C 1
ATOM 699 O O . ARG A 1 91 ? -4.934 -3.241 -19.988 1.00 88.69 91 ARG A O 1
ATOM 706 N N . TRP A 1 92 ? -4.997 -3.074 -17.745 1.00 90.06 92 TRP A N 1
ATOM 707 C CA . TRP A 1 92 ? -5.362 -4.467 -17.525 1.00 90.06 92 TRP A CA 1
ATOM 708 C C . TRP A 1 92 ? -6.107 -4.660 -16.208 1.00 90.06 92 TRP A C 1
ATOM 710 O O . TRP A 1 92 ? -6.111 -3.801 -15.318 1.00 90.06 92 TRP A O 1
ATOM 720 N N . ASN A 1 93 ? -6.744 -5.821 -16.098 1.00 89.19 93 ASN A N 1
ATOM 721 C CA . ASN A 1 93 ? -7.298 -6.342 -14.855 1.00 89.19 93 ASN A CA 1
ATOM 722 C C . ASN A 1 93 ? -6.402 -7.470 -14.320 1.00 89.19 93 ASN A C 1
ATOM 724 O O . ASN A 1 93 ? -5.767 -8.147 -15.137 1.00 89.19 93 ASN A O 1
ATOM 728 N N . PRO A 1 94 ? -6.394 -7.723 -12.996 1.00 86.81 94 PRO A N 1
ATOM 729 C CA . PRO A 1 94 ? -5.621 -8.813 -12.395 1.00 86.81 94 PRO A CA 1
ATOM 730 C C . PRO A 1 94 ? -5.840 -10.166 -13.089 1.00 86.81 94 PRO A C 1
ATOM 732 O O . PRO A 1 94 ? -4.888 -10.880 -13.363 1.00 86.81 94 PRO A O 1
ATOM 735 N N . ASP A 1 95 ? -7.078 -10.485 -13.471 1.00 85.75 95 ASP A N 1
ATOM 736 C CA . ASP A 1 95 ? -7.429 -11.785 -14.069 1.00 85.75 95 ASP A CA 1
ATOM 737 C C . ASP A 1 95 ? -6.902 -11.977 -15.502 1.00 85.75 95 ASP A C 1
ATOM 739 O O . ASP A 1 95 ? -6.975 -13.065 -16.069 1.00 85.75 95 ASP A O 1
ATOM 743 N N . THR A 1 96 ? -6.402 -10.902 -16.109 1.00 83.81 96 THR A N 1
ATOM 744 C CA . THR A 1 96 ? -5.953 -10.857 -17.507 1.00 83.81 96 THR A CA 1
ATOM 745 C C . THR A 1 96 ? -4.484 -10.461 -17.635 1.00 83.81 96 THR A C 1
ATOM 747 O O . THR A 1 96 ? -4.010 -10.191 -18.740 1.00 83.81 96 THR A O 1
ATOM 750 N N . GLU A 1 97 ? -3.769 -10.363 -16.510 1.00 86.75 97 GLU A N 1
ATOM 751 C CA . GLU A 1 97 ? -2.372 -9.950 -16.508 1.00 86.75 97 GLU A CA 1
ATOM 752 C C . GLU A 1 97 ? -1.465 -11.070 -17.025 1.00 86.75 97 GLU A C 1
ATOM 754 O O . GLU A 1 97 ? -1.595 -12.236 -16.653 1.00 86.75 97 GLU A O 1
ATOM 759 N N . THR A 1 98 ? -0.537 -10.722 -17.917 1.00 88.19 98 THR A N 1
ATOM 760 C CA . THR A 1 98 ? 0.517 -11.651 -18.332 1.00 88.19 98 THR A CA 1
ATOM 761 C C . THR A 1 98 ? 1.558 -11.779 -17.222 1.00 88.19 98 THR A C 1
ATOM 763 O O . THR A 1 98 ? 1.715 -10.880 -16.394 1.00 88.19 98 THR A O 1
ATOM 766 N N . ALA A 1 99 ? 2.317 -12.877 -17.219 1.00 89.56 99 ALA A N 1
ATOM 767 C CA . ALA A 1 99 ? 3.350 -13.109 -16.208 1.00 89.56 99 ALA A CA 1
ATOM 768 C C . ALA A 1 99 ? 4.411 -11.989 -16.165 1.00 89.56 99 ALA A C 1
ATOM 770 O O . ALA A 1 99 ? 4.859 -11.611 -15.084 1.00 89.56 99 ALA A O 1
ATOM 771 N N . ASP A 1 100 ? 4.778 -11.424 -17.320 1.00 89.38 100 ASP A N 1
ATOM 772 C CA . ASP A 1 100 ? 5.747 -10.325 -17.395 1.00 89.38 100 ASP A CA 1
ATOM 773 C C . ASP A 1 100 ? 5.188 -9.025 -16.799 1.00 89.38 100 ASP A C 1
ATOM 775 O O . ASP A 1 100 ? 5.880 -8.349 -16.034 1.00 89.38 100 ASP A O 1
ATOM 779 N N . VAL A 1 101 ? 3.919 -8.699 -17.076 1.00 88.44 101 VAL A N 1
ATOM 780 C CA . VAL A 1 101 ? 3.239 -7.534 -16.483 1.00 88.44 101 VAL A CA 1
ATOM 781 C C . VAL A 1 101 ? 3.072 -7.704 -14.973 1.00 88.44 101 VAL A C 1
ATOM 783 O O . VAL A 1 101 ? 3.364 -6.767 -14.227 1.00 88.44 101 VAL A O 1
ATOM 786 N N . ALA A 1 102 ? 2.681 -8.896 -14.512 1.00 90.69 102 ALA A N 1
ATOM 787 C CA . ALA A 1 102 ? 2.576 -9.216 -13.088 1.00 90.69 102 ALA A CA 1
ATOM 788 C C . ALA A 1 102 ? 3.920 -9.029 -12.374 1.00 90.69 102 ALA A C 1
ATOM 790 O O . ALA A 1 102 ? 4.008 -8.318 -11.373 1.00 90.69 102 ALA A O 1
ATOM 791 N N . LYS A 1 103 ? 4.995 -9.597 -12.936 1.00 92.06 103 LYS A N 1
ATOM 792 C CA . LYS A 1 103 ? 6.350 -9.484 -12.387 1.00 92.06 103 LYS A CA 1
ATOM 793 C C . LYS A 1 103 ? 6.816 -8.031 -12.332 1.00 92.06 103 LYS A C 1
ATOM 795 O O . LYS A 1 103 ? 7.362 -7.602 -11.317 1.00 92.06 103 LYS A O 1
ATOM 800 N N . PHE A 1 104 ? 6.600 -7.261 -13.399 1.00 91.25 104 PHE A N 1
ATOM 801 C CA . PHE A 1 104 ? 6.953 -5.844 -13.408 1.00 91.25 104 PHE A CA 1
ATOM 802 C C . PHE A 1 104 ? 6.168 -5.052 -12.357 1.00 91.25 104 PHE A C 1
ATOM 804 O O . PHE A 1 104 ? 6.773 -4.293 -11.598 1.00 91.25 104 PHE A O 1
ATOM 811 N N . ARG A 1 105 ? 4.849 -5.267 -12.259 1.00 92.31 105 ARG A N 1
ATOM 812 C CA . ARG A 1 105 ? 3.991 -4.665 -11.227 1.00 92.31 105 ARG A CA 1
ATOM 813 C C . ARG A 1 105 ? 4.520 -4.974 -9.830 1.00 92.31 105 ARG A C 1
ATOM 815 O O . ARG A 1 105 ? 4.677 -4.057 -9.033 1.00 92.31 105 ARG A O 1
ATOM 822 N N . GLU A 1 106 ? 4.822 -6.233 -9.533 1.00 93.94 106 GLU A N 1
ATOM 823 C CA . GLU A 1 106 ? 5.325 -6.652 -8.220 1.00 93.94 106 GLU A CA 1
ATOM 824 C C . GLU A 1 106 ? 6.656 -5.987 -7.860 1.00 93.94 106 GLU A C 1
ATOM 826 O O . GLU A 1 106 ? 6.810 -5.479 -6.747 1.00 93.94 106 GLU A O 1
ATOM 831 N N . VAL A 1 107 ? 7.607 -5.948 -8.798 1.00 94.56 107 VAL A N 1
ATOM 832 C CA . VAL A 1 107 ? 8.897 -5.267 -8.606 1.00 94.56 107 VAL A CA 1
ATOM 833 C C . VAL A 1 107 ? 8.679 -3.774 -8.362 1.00 94.56 107 VAL A C 1
ATOM 835 O O . VAL A 1 107 ? 9.226 -3.222 -7.405 1.00 94.56 107 VAL A O 1
ATOM 838 N N . LEU A 1 108 ? 7.841 -3.129 -9.175 1.00 93.38 108 LEU A N 1
ATOM 839 C CA . LEU A 1 108 ? 7.551 -1.701 -9.076 1.00 93.38 108 LEU A CA 1
ATOM 840 C C . LEU A 1 108 ? 6.852 -1.343 -7.759 1.00 93.38 108 LEU A C 1
ATOM 842 O O . LEU A 1 108 ? 7.257 -0.400 -7.086 1.00 93.38 108 LEU A O 1
ATOM 846 N N . GLU A 1 109 ? 5.835 -2.104 -7.360 1.00 94.88 109 GLU A N 1
ATOM 847 C CA . GLU A 1 109 ? 5.095 -1.891 -6.113 1.00 94.88 109 GLU A CA 1
ATOM 848 C C . GLU A 1 109 ? 5.961 -2.151 -4.878 1.00 94.88 109 GLU A C 1
ATOM 850 O O . GLU A 1 109 ? 5.849 -1.421 -3.887 1.00 94.88 109 GLU A O 1
ATOM 855 N N . ARG A 1 110 ? 6.847 -3.154 -4.932 1.00 95.12 110 ARG A N 1
ATOM 856 C CA . ARG A 1 110 ? 7.799 -3.447 -3.855 1.00 95.12 110 ARG A CA 1
ATOM 857 C C . ARG A 1 110 ? 8.832 -2.336 -3.708 1.00 95.12 110 ARG A C 1
ATOM 859 O O . ARG A 1 110 ? 9.029 -1.858 -2.596 1.00 95.12 110 ARG A O 1
ATOM 866 N N . ILE A 1 111 ? 9.468 -1.918 -4.804 1.00 94.06 111 ILE A N 1
ATOM 867 C CA . ILE A 1 111 ? 10.493 -0.863 -4.797 1.00 94.06 111 ILE A CA 1
ATOM 868 C C . ILE A 1 111 ? 9.882 0.510 -4.482 1.00 94.06 111 ILE A C 1
ATOM 870 O O . ILE A 1 111 ? 10.490 1.310 -3.780 1.00 94.06 111 ILE A O 1
ATOM 874 N N . GLY A 1 112 ? 8.662 0.778 -4.950 1.00 94.44 112 GLY A N 1
ATOM 875 C CA . GLY A 1 112 ? 7.910 1.992 -4.625 1.00 94.44 112 GLY A CA 1
ATOM 876 C C . GLY A 1 112 ? 7.271 1.985 -3.233 1.00 94.44 112 GLY A C 1
ATOM 877 O O . GLY A 1 112 ? 6.650 2.971 -2.841 1.00 94.44 112 GLY A O 1
ATOM 878 N N . HIS A 1 113 ? 7.390 0.893 -2.471 1.00 95.56 113 HIS A N 1
ATOM 879 C CA . HIS A 1 113 ? 6.765 0.745 -1.155 1.00 95.56 113 HIS A CA 1
ATOM 880 C C . HIS A 1 113 ? 5.247 1.031 -1.171 1.00 95.56 113 HIS A C 1
ATOM 882 O O . HIS A 1 113 ? 4.697 1.625 -0.240 1.00 95.56 113 HIS A O 1
ATOM 888 N N . ALA A 1 114 ? 4.541 0.598 -2.223 1.00 96.38 114 ALA A N 1
ATOM 889 C CA . ALA A 1 114 ? 3.129 0.924 -2.453 1.00 96.38 114 ALA A CA 1
ATOM 890 C C . ALA A 1 114 ? 2.225 0.538 -1.271 1.00 96.38 114 ALA A C 1
ATOM 892 O O . ALA A 1 114 ? 1.393 1.331 -0.833 1.00 96.38 114 ALA A O 1
ATOM 893 N N . ALA A 1 115 ? 2.444 -0.653 -0.704 1.00 96.56 115 ALA A N 1
ATOM 894 C CA . ALA A 1 115 ? 1.720 -1.138 0.469 1.00 96.56 115 ALA A CA 1
ATOM 895 C C . ALA A 1 115 ? 1.906 -0.236 1.703 1.00 96.56 115 ALA A C 1
ATOM 897 O O . ALA A 1 115 ? 0.954 -0.012 2.446 1.00 96.56 115 ALA A O 1
ATOM 898 N N . PHE A 1 116 ? 3.106 0.315 1.916 1.00 96.75 116 PHE A N 1
ATOM 899 C CA . PHE A 1 116 ? 3.390 1.225 3.029 1.00 96.75 116 PHE A CA 1
ATOM 900 C C . PHE A 1 116 ? 2.681 2.573 2.859 1.00 96.75 116 PHE A C 1
ATOM 902 O O . PHE A 1 116 ? 2.074 3.075 3.807 1.00 96.75 116 PHE A O 1
ATOM 909 N N . VAL A 1 117 ? 2.722 3.139 1.649 1.00 97.25 117 VAL A N 1
ATOM 910 C CA . VAL A 1 117 ? 2.062 4.417 1.332 1.00 97.25 117 VAL A CA 1
ATOM 911 C C . VAL A 1 117 ? 0.541 4.291 1.442 1.00 97.25 117 VAL A C 1
ATOM 913 O O . VAL A 1 117 ? -0.093 5.133 2.078 1.00 97.25 117 VAL A O 1
ATOM 916 N N . GLU A 1 118 ? -0.043 3.215 0.907 1.00 98.00 118 GLU A N 1
ATOM 917 C CA . GLU A 1 118 ? -1.468 2.910 1.078 1.00 98.00 118 GLU A CA 1
ATOM 918 C C . GLU A 1 118 ? -1.837 2.772 2.558 1.00 98.00 118 GLU A C 1
ATOM 920 O O . GLU A 1 118 ? -2.770 3.416 3.034 1.00 98.00 118 GLU A O 1
ATOM 925 N N . SER A 1 119 ? -1.071 1.983 3.310 1.00 98.00 119 SER A N 1
ATOM 926 C CA . SER A 1 119 ? -1.336 1.735 4.730 1.00 98.00 119 SER A CA 1
ATOM 927 C C . SER A 1 119 ? -1.238 3.003 5.576 1.00 98.00 119 SER A C 1
ATOM 929 O O . SER A 1 119 ? -2.027 3.185 6.501 1.00 98.00 119 SER A O 1
ATOM 931 N N . SER A 1 120 ? -0.322 3.907 5.229 1.00 97.94 120 SER A N 1
ATOM 932 C CA . SER A 1 120 ? -0.184 5.217 5.870 1.00 97.94 120 SER A CA 1
ATOM 933 C C . SER A 1 120 ? -1.398 6.108 5.593 1.00 97.94 120 SER A C 1
ATOM 935 O O . SER A 1 120 ? -1.966 6.669 6.526 1.00 97.94 120 SER A O 1
ATOM 937 N N . ALA A 1 121 ? -1.873 6.170 4.343 1.00 98.00 121 ALA A N 1
ATOM 938 C CA . ALA A 1 121 ? -3.072 6.937 3.992 1.00 98.00 121 ALA A CA 1
ATOM 939 C C . ALA A 1 121 ? -4.328 6.393 4.695 1.00 98.00 121 ALA A C 1
ATOM 941 O O . ALA A 1 121 ? -5.135 7.152 5.234 1.00 98.00 121 ALA A O 1
ATOM 942 N N . ARG A 1 122 ? -4.471 5.064 4.744 1.00 98.25 122 ARG A N 1
ATOM 943 C CA . ARG A 1 122 ? -5.545 4.377 5.479 1.00 98.25 122 ARG A CA 1
ATOM 944 C C . ARG A 1 122 ? -5.479 4.664 6.980 1.00 98.25 122 ARG A C 1
ATOM 946 O O . ARG A 1 122 ? -6.514 4.904 7.596 1.00 98.25 122 ARG A O 1
ATOM 953 N N . HIS A 1 123 ? -4.278 4.689 7.561 1.00 98.44 123 HIS A N 1
ATOM 954 C CA . HIS A 1 123 ? -4.077 5.054 8.962 1.00 98.44 123 HIS A CA 1
ATOM 955 C C . HIS A 1 123 ? -4.500 6.502 9.238 1.00 98.44 123 HIS A C 1
ATOM 957 O O . HIS A 1 123 ? -5.322 6.736 10.122 1.00 98.44 123 HIS A O 1
ATOM 963 N N . GLU A 1 124 ? -4.009 7.464 8.450 1.00 98.19 124 GLU A N 1
ATOM 964 C CA . GLU A 1 124 ? -4.382 8.880 8.576 1.00 98.19 124 GLU A CA 1
ATOM 965 C C . GLU A 1 124 ? -5.898 9.081 8.456 1.00 98.19 124 GLU A C 1
ATOM 967 O O . GLU A 1 124 ? -6.501 9.791 9.265 1.00 98.19 124 GLU A O 1
ATOM 972 N N . ARG A 1 125 ? -6.544 8.415 7.489 1.00 97.88 125 ARG A N 1
ATOM 973 C CA . ARG A 1 125 ? -8.002 8.487 7.314 1.00 97.88 125 ARG A CA 1
ATOM 974 C C . ARG A 1 125 ? -8.750 7.853 8.486 1.00 97.88 125 ARG A C 1
ATOM 976 O O . ARG A 1 125 ? -9.711 8.437 8.982 1.00 97.88 125 ARG A O 1
ATOM 983 N N . GLY A 1 126 ? -8.283 6.700 8.965 1.00 98.00 126 GLY A N 1
ATOM 984 C CA . GLY A 1 126 ? -8.824 6.024 10.143 1.00 98.00 126 GLY A CA 1
ATOM 985 C C . GLY A 1 126 ? -8.770 6.895 11.399 1.00 98.00 126 GLY A C 1
ATOM 986 O O . GLY A 1 126 ? -9.768 7.001 12.108 1.00 98.00 126 GLY A O 1
ATOM 987 N N . VAL A 1 127 ? -7.654 7.591 11.639 1.00 98.31 127 VAL A N 1
ATOM 988 C CA . VAL A 1 127 ? -7.508 8.535 12.764 1.00 98.31 127 VAL A CA 1
ATOM 989 C C . VAL A 1 127 ? -8.489 9.702 12.647 1.00 98.31 127 VAL A C 1
ATOM 991 O O . VAL A 1 127 ? -9.128 10.059 13.637 1.00 98.31 127 VAL A O 1
ATOM 994 N N . LYS A 1 128 ? -8.684 10.264 11.445 1.00 98.12 128 LYS A N 1
ATOM 995 C CA . LYS A 1 128 ? -9.710 11.301 11.226 1.00 98.12 128 LYS A CA 1
ATOM 996 C C . LYS A 1 128 ? -11.113 10.789 11.580 1.00 98.12 128 LYS A C 1
ATOM 998 O O . LYS A 1 128 ? -11.848 11.488 12.270 1.00 98.12 128 LYS A O 1
ATOM 1003 N N . PHE A 1 129 ? -11.465 9.563 11.187 1.00 98.38 129 PHE A N 1
ATOM 1004 C CA . PHE A 1 129 ? -12.746 8.958 11.570 1.00 98.38 129 PHE A CA 1
ATOM 1005 C C . PHE A 1 129 ? -12.881 8.723 13.078 1.00 98.38 129 PHE A C 1
ATOM 1007 O O . PHE A 1 129 ? -13.958 8.952 13.622 1.00 98.38 129 PHE A O 1
ATOM 1014 N N . ILE A 1 130 ? -11.809 8.318 13.771 1.00 98.00 130 ILE A N 1
ATOM 1015 C CA . ILE A 1 130 ? -11.811 8.197 15.240 1.00 98.00 130 ILE A CA 1
ATOM 1016 C C . ILE A 1 130 ? -12.128 9.548 15.886 1.00 98.00 130 ILE A C 1
ATOM 1018 O O . ILE A 1 130 ? -13.005 9.616 16.745 1.00 98.00 130 ILE A O 1
ATOM 1022 N N . ASN A 1 131 ? -11.461 10.616 15.445 1.00 97.69 131 ASN A N 1
ATOM 1023 C CA . ASN A 1 131 ? -11.643 11.961 15.997 1.00 97.69 131 ASN A CA 1
ATOM 1024 C C . ASN A 1 131 ? -13.055 12.519 15.755 1.00 97.69 131 ASN A C 1
ATOM 1026 O O . ASN A 1 131 ? -13.548 13.301 16.563 1.00 97.69 131 ASN A O 1
ATOM 1030 N N . ASN A 1 132 ? -13.721 12.076 14.686 1.00 97.31 132 ASN A N 1
ATOM 1031 C CA . ASN A 1 132 ? -15.105 12.433 14.369 1.00 97.31 132 ASN A CA 1
ATOM 1032 C C . ASN A 1 132 ? -16.150 11.501 15.015 1.00 97.31 132 ASN A C 1
ATOM 1034 O O . ASN A 1 132 ? -17.333 11.612 14.704 1.00 97.31 132 ASN A O 1
ATOM 1038 N N . ALA A 1 133 ? -15.736 10.561 15.875 1.00 97.56 133 ALA A N 1
ATOM 1039 C CA . ALA A 1 133 ? -16.586 9.512 16.453 1.00 97.56 133 ALA A CA 1
ATOM 1040 C C . ALA A 1 133 ? -17.259 8.574 15.420 1.00 97.56 133 ALA A C 1
ATOM 1042 O O . ALA A 1 133 ? -18.199 7.841 15.729 1.00 97.56 133 ALA A O 1
ATOM 1043 N N . GLU A 1 134 ? -16.743 8.517 14.190 1.00 98.06 134 GLU A N 1
ATOM 1044 C CA . GLU A 1 134 ? -17.212 7.639 13.111 1.00 98.06 134 GLU A CA 1
ATOM 1045 C C . GLU A 1 134 ? -16.541 6.254 13.197 1.00 98.06 134 GLU A C 1
ATOM 1047 O O . GLU A 1 134 ? -15.910 5.765 12.256 1.00 98.06 134 GLU A O 1
ATOM 1052 N N . HIS A 1 135 ? -16.646 5.600 14.356 1.00 97.94 135 HIS A N 1
ATOM 1053 C CA . HIS A 1 135 ? -15.808 4.445 14.699 1.00 97.94 135 HIS A CA 1
ATOM 1054 C C . HIS A 1 135 ? -15.961 3.232 13.769 1.00 97.94 135 HIS A C 1
ATOM 1056 O O . HIS A 1 135 ? -14.984 2.533 13.521 1.00 97.94 135 HIS A O 1
ATOM 1062 N N . ALA A 1 136 ? -17.152 2.982 13.217 1.00 97.56 136 ALA A N 1
ATOM 1063 C CA . ALA A 1 136 ? -17.350 1.888 12.260 1.00 97.56 136 ALA A CA 1
ATOM 1064 C C . ALA A 1 136 ? -16.537 2.107 10.969 1.00 97.56 136 ALA A C 1
ATOM 1066 O O . ALA A 1 136 ? -15.826 1.211 10.520 1.00 97.56 136 ALA A O 1
ATOM 1067 N N . ARG A 1 137 ? -16.560 3.335 10.430 1.00 97.62 137 ARG A N 1
ATOM 1068 C CA . ARG A 1 137 ? -15.761 3.712 9.253 1.00 97.62 137 ARG A CA 1
ATOM 1069 C C . ARG A 1 137 ? -14.266 3.681 9.567 1.00 97.62 137 ARG A C 1
ATOM 1071 O O . ARG A 1 137 ? -13.478 3.243 8.733 1.00 97.62 137 ARG A O 1
ATOM 1078 N N . ALA A 1 138 ? -13.876 4.083 10.781 1.00 98.12 138 ALA A N 1
ATOM 1079 C CA . ALA A 1 138 ? -12.494 3.966 11.238 1.00 98.12 138 ALA A CA 1
ATOM 1080 C C . ALA A 1 138 ? -12.005 2.509 11.230 1.00 98.12 138 ALA A C 1
ATOM 1082 O O . ALA A 1 138 ? -10.919 2.240 10.722 1.00 98.12 138 ALA A O 1
ATOM 1083 N N . VAL A 1 139 ? -12.803 1.569 11.751 1.00 98.25 139 VAL A N 1
ATOM 1084 C CA . VAL A 1 139 ? -12.474 0.132 11.738 1.00 98.25 139 VAL A CA 1
ATOM 1085 C C . VAL A 1 139 ? -12.243 -0.362 10.311 1.00 98.25 139 VAL A C 1
ATOM 1087 O O . VAL A 1 139 ? -11.246 -1.039 10.062 1.00 98.25 139 VAL A O 1
ATOM 1090 N N . ASP A 1 140 ? -13.112 -0.006 9.365 1.00 97.12 140 ASP A N 1
ATOM 1091 C CA . ASP A 1 140 ? -12.976 -0.455 7.976 1.00 97.12 140 ASP A CA 1
ATOM 1092 C C . ASP A 1 140 ? -11.715 0.099 7.299 1.00 97.12 140 ASP A C 1
ATOM 1094 O O . ASP A 1 140 ? -10.980 -0.654 6.655 1.00 97.12 140 ASP A O 1
ATOM 1098 N N . GLU A 1 141 ? -11.405 1.384 7.493 1.00 97.62 141 GLU A N 1
ATOM 1099 C CA . GLU A 1 141 ? -10.174 1.987 6.969 1.00 97.62 141 GLU A CA 1
ATOM 1100 C C . GLU A 1 141 ? -8.917 1.351 7.559 1.00 97.62 141 GLU A C 1
ATOM 1102 O O . GLU A 1 141 ? -8.003 0.966 6.825 1.00 97.62 141 GLU A O 1
ATOM 1107 N N . LEU A 1 142 ? -8.878 1.183 8.880 1.00 98.19 142 LEU A N 1
ATOM 1108 C CA . LEU A 1 142 ? -7.726 0.612 9.572 1.00 98.19 142 LEU A CA 1
ATOM 1109 C C . LEU A 1 142 ? -7.526 -0.859 9.202 1.00 98.19 142 LEU A C 1
ATOM 1111 O O . LEU A 1 142 ? -6.392 -1.287 8.983 1.00 98.19 142 LEU A O 1
ATOM 1115 N N . ARG A 1 143 ? -8.612 -1.624 9.044 1.00 97.19 143 ARG A N 1
ATOM 1116 C CA . ARG A 1 143 ? -8.564 -3.001 8.540 1.00 97.19 143 ARG A CA 1
ATOM 1117 C C . ARG A 1 143 ? -8.018 -3.058 7.115 1.00 97.19 143 ARG A C 1
ATOM 1119 O O . ARG A 1 143 ? -7.195 -3.925 6.819 1.00 97.19 143 ARG A O 1
ATOM 1126 N N . ASN A 1 144 ? -8.432 -2.140 6.241 1.00 96.81 144 ASN A N 1
ATOM 1127 C CA . ASN A 1 144 ? -7.903 -2.054 4.879 1.00 96.81 144 ASN A CA 1
ATOM 1128 C C . ASN A 1 144 ? -6.405 -1.714 4.876 1.00 96.81 144 ASN A C 1
ATOM 1130 O O . ASN A 1 144 ? -5.651 -2.356 4.149 1.00 96.81 144 ASN A O 1
ATOM 1134 N N . GLY A 1 145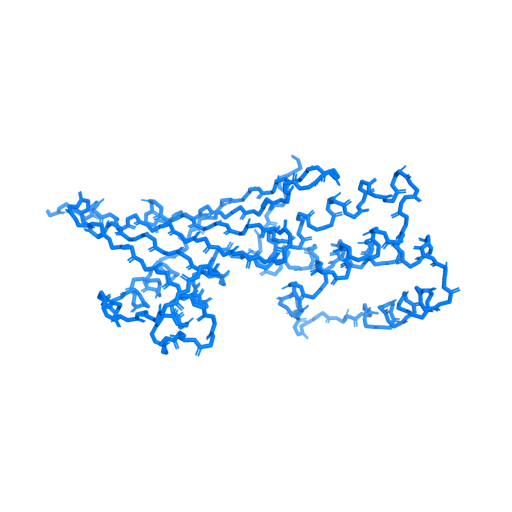 ? -5.952 -0.797 5.738 1.00 97.38 145 GLY A N 1
ATOM 1135 C CA . GLY A 1 145 ? -4.524 -0.507 5.921 1.00 97.38 145 GLY A CA 1
ATOM 1136 C C . GLY A 1 145 ? -3.728 -1.714 6.430 1.00 97.38 145 GLY A C 1
ATOM 1137 O O . GLY A 1 145 ? -2.695 -2.063 5.868 1.00 97.38 145 GLY A O 1
ATOM 1138 N N . LEU A 1 146 ? -4.236 -2.425 7.439 1.00 96.62 146 LEU A N 1
ATOM 1139 C CA . LEU A 1 146 ? -3.603 -3.646 7.956 1.00 96.62 146 LEU A CA 1
ATOM 1140 C C . LEU A 1 146 ? -3.502 -4.745 6.892 1.00 96.62 146 LEU A C 1
ATOM 1142 O O . LEU A 1 146 ? -2.481 -5.431 6.814 1.00 96.62 146 LEU A O 1
ATOM 1146 N N . ARG A 1 147 ? -4.542 -4.904 6.064 1.00 95.88 147 ARG A N 1
ATOM 1147 C CA . ARG A 1 147 ? -4.549 -5.856 4.947 1.00 95.88 147 ARG A CA 1
ATOM 1148 C C . ARG A 1 147 ? -3.544 -5.463 3.865 1.00 95.88 147 ARG A C 1
ATOM 1150 O O . ARG A 1 147 ? -2.842 -6.343 3.379 1.00 95.88 147 ARG A O 1
ATOM 1157 N N . ALA A 1 148 ? -3.466 -4.179 3.513 1.00 96.12 148 ALA A N 1
ATOM 1158 C CA . ALA A 1 148 ? -2.543 -3.678 2.497 1.00 96.12 148 ALA A CA 1
ATOM 1159 C C . ALA A 1 148 ? -1.076 -3.897 2.897 1.00 96.12 148 ALA A C 1
ATOM 1161 O O . ALA A 1 148 ? -0.285 -4.360 2.078 1.00 96.12 148 ALA A O 1
ATOM 1162 N N . LEU A 1 149 ? -0.714 -3.626 4.158 1.00 95.25 149 LEU A N 1
ATOM 1163 C CA . LEU A 1 149 ? 0.645 -3.870 4.654 1.00 95.25 149 LEU A CA 1
ATOM 1164 C C . LEU A 1 149 ? 0.970 -5.367 4.768 1.00 95.25 149 LEU A C 1
ATOM 1166 O O . LEU A 1 149 ? 2.121 -5.769 4.580 1.00 95.25 149 LEU A O 1
ATOM 1170 N N . GLY A 1 150 ? -0.033 -6.187 5.098 1.00 93.19 150 GLY A N 1
ATOM 1171 C CA . GLY A 1 150 ? 0.116 -7.629 5.274 1.00 93.19 150 GLY A CA 1
ATOM 1172 C C . GLY A 1 150 ? 1.239 -7.959 6.258 1.00 93.19 150 GLY A C 1
ATOM 1173 O O . GLY A 1 150 ? 1.320 -7.362 7.327 1.00 93.19 150 GLY A O 1
ATOM 1174 N N . ASN A 1 151 ? 2.133 -8.870 5.866 1.00 92.19 151 ASN A N 1
ATOM 1175 C CA . ASN A 1 151 ? 3.309 -9.268 6.652 1.00 92.19 151 ASN A CA 1
ATOM 1176 C C . ASN A 1 151 ? 4.600 -8.552 6.215 1.00 92.19 151 ASN A C 1
ATOM 1178 O O . ASN A 1 151 ? 5.691 -8.931 6.639 1.00 92.19 151 ASN A O 1
ATOM 1182 N N . LEU A 1 152 ? 4.519 -7.529 5.356 1.00 92.38 152 LEU A N 1
ATOM 1183 C CA . LEU A 1 152 ? 5.711 -6.899 4.773 1.00 92.38 152 LEU A CA 1
ATOM 1184 C C . LEU A 1 152 ? 6.574 -6.172 5.821 1.00 92.38 152 LEU A C 1
ATOM 1186 O O . LEU A 1 152 ? 7.787 -6.033 5.633 1.00 92.38 152 LEU A O 1
ATOM 1190 N N . TYR A 1 153 ? 5.958 -5.752 6.930 1.00 90.00 153 TYR A N 1
ATOM 1191 C CA . TYR A 1 153 ? 6.626 -5.118 8.069 1.00 90.00 153 TYR A CA 1
ATOM 1192 C C . TYR A 1 153 ? 7.465 -6.091 8.903 1.00 90.00 153 TYR A C 1
ATOM 1194 O O . TYR A 1 153 ? 8.374 -5.652 9.599 1.00 90.00 153 TYR A O 1
ATOM 1202 N N . HIS A 1 154 ? 7.172 -7.395 8.840 1.00 89.19 154 HIS A N 1
ATOM 1203 C CA . HIS A 1 154 ? 7.783 -8.374 9.726 1.00 89.19 154 HIS A CA 1
ATOM 1204 C C . HIS A 1 154 ? 9.293 -8.474 9.467 1.00 89.19 154 HIS A C 1
ATOM 1206 O O . HIS A 1 154 ? 9.746 -8.639 8.324 1.00 89.19 154 HIS A O 1
ATOM 1212 N N . ASP A 1 155 ? 10.061 -8.368 10.547 1.00 83.62 155 ASP A N 1
ATOM 1213 C CA . ASP A 1 155 ? 11.476 -8.712 10.612 1.00 83.62 155 ASP A CA 1
ATOM 1214 C C . ASP A 1 155 ? 11.596 -9.990 11.458 1.00 83.62 155 ASP A C 1
ATOM 1216 O O . ASP A 1 155 ? 11.205 -9.957 12.628 1.00 83.62 155 ASP A O 1
ATOM 1220 N N . PRO A 1 156 ? 12.146 -11.095 10.914 1.00 82.25 156 PRO A N 1
ATOM 1221 C CA . PRO A 1 156 ? 12.336 -12.347 11.651 1.00 82.25 156 PRO A CA 1
ATOM 1222 C C . PRO A 1 156 ? 13.112 -12.208 12.968 1.00 82.25 156 PRO A C 1
ATOM 1224 O O . PRO A 1 156 ? 13.052 -13.099 13.812 1.00 82.25 156 PRO A O 1
ATOM 1227 N N . LYS A 1 157 ? 13.864 -11.117 13.151 1.00 82.69 157 LYS A N 1
ATOM 1228 C CA . LYS A 1 157 ? 14.629 -10.831 14.373 1.00 82.69 157 LYS A CA 1
ATOM 1229 C C . LYS A 1 157 ? 13.803 -10.155 15.471 1.00 82.69 157 LYS A C 1
ATOM 1231 O O . LYS A 1 157 ? 14.314 -9.972 16.573 1.00 82.69 157 LYS A O 1
ATOM 1236 N N . THR A 1 158 ? 12.555 -9.785 15.189 1.00 79.56 158 THR A N 1
ATOM 1237 C CA . THR A 1 158 ? 11.691 -9.043 16.112 1.00 79.56 158 THR A CA 1
ATOM 1238 C C . THR A 1 158 ? 10.532 -9.920 16.579 1.00 79.56 158 THR A C 1
ATOM 1240 O O . THR A 1 158 ? 9.840 -10.538 15.770 1.00 79.56 158 THR A O 1
ATOM 1243 N N . ILE A 1 159 ? 10.295 -9.965 17.893 1.00 78.12 159 ILE A N 1
ATOM 1244 C CA . ILE A 1 159 ? 9.105 -10.619 18.450 1.00 78.12 159 ILE A CA 1
ATOM 1245 C C . ILE A 1 159 ? 7.903 -9.708 18.201 1.00 78.12 159 ILE A C 1
ATOM 1247 O O . ILE A 1 159 ? 7.855 -8.587 18.704 1.00 78.12 159 ILE A O 1
ATOM 1251 N N . ASP A 1 160 ? 6.933 -10.199 17.433 1.00 78.19 160 ASP A N 1
ATOM 1252 C CA . ASP A 1 160 ? 5.710 -9.473 17.102 1.00 78.19 160 ASP A CA 1
ATOM 1253 C C . ASP A 1 160 ? 4.512 -10.024 17.889 1.00 78.19 160 ASP A C 1
ATOM 1255 O O . ASP A 1 160 ? 4.057 -11.145 17.663 1.00 78.19 160 ASP A O 1
ATOM 1259 N N . ASP A 1 161 ? 3.982 -9.216 18.809 1.00 77.75 161 ASP A N 1
ATOM 1260 C CA . ASP A 1 161 ? 2.797 -9.534 19.613 1.00 77.75 161 ASP A CA 1
ATOM 1261 C C . ASP A 1 161 ? 1.487 -8.966 19.021 1.00 77.75 161 ASP A C 1
ATOM 1263 O O . ASP A 1 161 ? 0.410 -9.097 19.618 1.00 77.75 161 ASP A O 1
ATOM 1267 N N . SER A 1 162 ? 1.544 -8.350 17.834 1.00 80.06 162 SER A N 1
ATOM 1268 C CA . SER A 1 162 ? 0.395 -7.677 17.217 1.00 80.06 162 SER A CA 1
ATOM 1269 C C . SER A 1 162 ? -0.722 -8.637 16.803 1.00 80.06 162 SER A C 1
ATOM 1271 O O . SER A 1 162 ? -1.887 -8.242 16.770 1.00 80.06 162 SER A O 1
ATOM 1273 N N . GLY A 1 163 ? -0.407 -9.913 16.555 1.00 82.44 163 GLY A N 1
ATOM 1274 C CA . GLY A 1 163 ? -1.388 -10.923 16.145 1.00 82.44 163 GLY A CA 1
ATOM 1275 C C . GLY A 1 163 ? -2.532 -11.106 17.149 1.00 82.44 163 GLY A C 1
ATOM 1276 O O . GLY A 1 163 ? -3.701 -11.088 16.765 1.00 82.44 163 GLY A O 1
ATOM 1277 N N . MET A 1 164 ? -2.226 -11.202 18.447 1.00 86.44 164 MET A N 1
ATOM 1278 C CA . MET A 1 164 ? -3.263 -11.341 19.483 1.00 86.44 164 MET A CA 1
ATOM 1279 C C . MET A 1 164 ? -4.100 -10.065 19.632 1.00 86.44 164 MET A C 1
ATOM 1281 O O . MET A 1 164 ? -5.318 -10.136 19.805 1.00 86.44 164 MET A O 1
ATOM 1285 N N . LYS A 1 165 ? -3.466 -8.891 19.516 1.00 89.25 165 LYS A N 1
ATOM 1286 C CA . LYS A 1 165 ? -4.152 -7.591 19.577 1.00 89.25 165 LYS A CA 1
ATOM 1287 C C . LYS A 1 165 ? -5.132 -7.423 18.413 1.00 89.25 165 LYS A C 1
ATOM 1289 O O . LYS A 1 165 ? -6.231 -6.916 18.627 1.00 89.25 165 LYS A O 1
ATOM 1294 N N . LEU A 1 166 ? -4.782 -7.905 17.217 1.00 90.38 166 LEU A N 1
ATOM 1295 C CA . LEU A 1 166 ? -5.682 -7.911 16.061 1.00 90.38 166 LEU A CA 1
ATOM 1296 C C . LEU A 1 166 ? -6.916 -8.780 16.305 1.00 90.38 166 LEU A C 1
ATOM 1298 O O . LEU A 1 166 ? -8.031 -8.343 16.031 1.00 90.38 166 LEU A O 1
ATOM 1302 N N . ILE A 1 167 ? -6.734 -9.986 16.851 1.00 92.12 167 ILE A N 1
ATOM 1303 C CA . ILE A 1 167 ? -7.853 -10.891 17.159 1.00 92.12 167 ILE A CA 1
ATOM 1304 C C . ILE A 1 167 ? -8.823 -10.223 18.142 1.00 92.12 167 ILE A C 1
ATOM 1306 O O . ILE A 1 167 ? -10.032 -10.225 17.907 1.00 92.12 167 ILE A O 1
ATOM 1310 N N . LEU A 1 168 ? -8.300 -9.603 19.205 1.00 93.88 168 LEU A N 1
ATOM 1311 C CA . LEU A 1 168 ? -9.116 -8.884 20.184 1.00 93.88 168 LEU A CA 1
ATOM 1312 C C . LEU A 1 168 ? -9.852 -7.688 19.559 1.00 93.88 168 LEU A C 1
ATOM 1314 O O . LEU A 1 168 ? -11.036 -7.484 19.826 1.00 93.88 168 LEU A O 1
ATOM 1318 N N . ALA A 1 169 ? -9.182 -6.921 18.697 1.00 94.50 169 ALA A N 1
ATOM 1319 C CA . ALA A 1 169 ? -9.800 -5.797 18.002 1.00 94.50 169 ALA A CA 1
ATOM 1320 C C . ALA A 1 169 ? -10.941 -6.249 17.070 1.00 94.50 169 ALA A C 1
ATOM 1322 O O . ALA A 1 169 ? -12.018 -5.653 17.080 1.00 94.50 169 ALA A O 1
ATOM 1323 N N . GLU A 1 170 ? -10.747 -7.334 16.315 1.00 94.56 170 GLU A N 1
ATOM 1324 C CA . GLU A 1 170 ? -11.792 -7.921 15.464 1.00 94.56 170 GLU A CA 1
ATOM 1325 C C . GLU A 1 170 ? -12.963 -8.471 16.286 1.00 94.56 170 GLU A C 1
ATOM 1327 O O . GLU A 1 170 ? -14.124 -8.341 15.894 1.00 94.56 170 GLU A O 1
ATOM 1332 N N . GLN A 1 171 ? -12.692 -9.053 17.455 1.00 96.50 171 GLN A N 1
ATOM 1333 C CA . GLN A 1 171 ? -13.744 -9.491 18.369 1.00 96.50 171 GLN A CA 1
ATOM 1334 C C . GLN A 1 171 ? -14.562 -8.305 18.901 1.00 96.50 171 GLN A C 1
ATOM 1336 O O . GLN A 1 171 ? -15.790 -8.388 18.930 1.00 96.50 171 GLN A O 1
ATOM 1341 N N . ASN A 1 172 ? -13.913 -7.197 19.268 1.00 95.50 172 ASN A N 1
ATOM 1342 C CA . ASN A 1 172 ? -14.599 -5.971 19.684 1.00 95.50 172 ASN A CA 1
ATOM 1343 C C . ASN A 1 172 ? -15.488 -5.414 18.564 1.00 95.50 172 ASN A C 1
ATOM 1345 O O . ASN A 1 172 ? -16.656 -5.116 18.816 1.00 95.50 172 ASN A O 1
ATOM 1349 N N . ALA A 1 173 ? -14.989 -5.361 17.325 1.00 95.31 173 ALA A N 1
ATOM 1350 C CA . ALA A 1 173 ? -15.773 -4.919 16.170 1.00 95.31 173 ALA A CA 1
ATOM 1351 C C . ALA A 1 173 ? -17.019 -5.797 15.952 1.00 95.31 173 ALA A C 1
ATOM 1353 O O . ALA A 1 173 ? -18.125 -5.285 15.792 1.00 95.31 173 ALA A O 1
ATOM 1354 N N . LYS A 1 174 ? -16.878 -7.128 16.041 1.00 96.19 174 LYS A N 1
ATOM 1355 C CA . LYS A 1 174 ? -18.009 -8.074 15.933 1.00 96.19 174 LYS A CA 1
ATOM 1356 C C . LYS A 1 174 ? -19.051 -7.913 17.042 1.00 96.19 174 LYS A C 1
ATOM 1358 O O . LYS A 1 174 ? -20.212 -8.239 16.832 1.00 96.19 174 LYS A O 1
ATOM 1363 N N . GLN A 1 175 ? -18.647 -7.418 18.210 1.00 96.75 175 GLN A N 1
ATOM 1364 C CA . GLN A 1 175 ? -19.541 -7.111 19.331 1.00 96.75 175 GLN A CA 1
ATOM 1365 C C . GLN A 1 175 ? -20.156 -5.703 19.247 1.00 96.75 175 GLN A C 1
ATOM 1367 O O . GLN A 1 175 ? -20.834 -5.287 20.182 1.00 96.75 175 GLN A O 1
ATOM 1372 N N . GLY A 1 176 ? -19.897 -4.947 18.173 1.00 95.88 176 GLY A N 1
ATOM 1373 C CA . GLY A 1 176 ? -20.355 -3.563 18.019 1.00 95.88 176 GLY A CA 1
ATOM 1374 C C . GLY A 1 176 ? -19.557 -2.535 18.830 1.00 95.88 176 GLY A C 1
ATOM 1375 O O . GLY A 1 176 ? -19.897 -1.354 18.818 1.00 95.88 176 GLY A O 1
ATOM 1376 N N . LYS A 1 177 ? -18.472 -2.945 19.502 1.00 97.50 177 LYS A N 1
ATOM 1377 C CA . LYS A 1 177 ? -17.566 -2.074 20.274 1.00 97.50 177 LYS A CA 1
ATOM 1378 C C . LYS A 1 177 ? -16.536 -1.421 19.347 1.00 97.50 177 LYS A C 1
ATOM 1380 O O . LYS A 1 177 ? -15.333 -1.690 19.421 1.00 97.50 177 LYS A O 1
ATOM 1385 N N . ASN A 1 178 ? -17.037 -0.637 18.395 1.00 97.56 178 ASN A N 1
ATOM 1386 C CA . ASN A 1 178 ? -16.236 -0.088 17.301 1.00 97.56 178 ASN A CA 1
ATOM 1387 C C . ASN A 1 178 ? -15.212 0.954 17.769 1.00 97.56 178 ASN A C 1
ATOM 1389 O O . ASN A 1 178 ? -14.157 1.079 17.156 1.00 97.56 178 ASN A O 1
ATOM 1393 N N . ASP A 1 179 ? -15.492 1.676 18.849 1.00 97.62 179 ASP A N 1
ATOM 1394 C CA . ASP A 1 179 ? -14.583 2.641 19.474 1.00 97.62 179 ASP A CA 1
ATOM 1395 C C . ASP A 1 179 ? -13.282 1.970 19.948 1.00 97.62 179 ASP A C 1
ATOM 1397 O O . ASP A 1 179 ? -12.183 2.337 19.523 1.00 97.62 179 ASP A O 1
ATOM 1401 N N . ALA A 1 180 ? -13.407 0.913 20.752 1.00 96.88 180 ALA A N 1
ATOM 1402 C CA . ALA A 1 180 ? -12.286 0.139 21.263 1.00 96.88 180 ALA A CA 1
ATOM 1403 C C . ALA A 1 180 ? -11.542 -0.575 20.127 1.00 96.88 180 ALA A C 1
ATOM 1405 O O . ALA A 1 180 ? -10.308 -0.587 20.104 1.00 96.88 180 ALA A O 1
ATOM 1406 N N . ALA A 1 181 ? -12.282 -1.141 19.166 1.00 97.81 181 ALA A N 1
ATOM 1407 C CA . ALA A 1 181 ? -11.701 -1.788 17.994 1.00 97.81 181 ALA A CA 1
ATOM 1408 C C . ALA A 1 181 ? -10.863 -0.810 17.156 1.00 97.81 181 ALA A C 1
ATOM 1410 O O . ALA A 1 181 ? -9.716 -1.119 16.830 1.00 97.81 181 ALA A O 1
ATOM 1411 N N . ALA A 1 182 ? -11.390 0.384 16.861 1.00 98.00 182 ALA A N 1
ATOM 1412 C CA . ALA A 1 182 ? -10.695 1.395 16.069 1.00 98.00 182 ALA A CA 1
ATOM 1413 C C . ALA A 1 182 ? -9.397 1.858 16.747 1.00 98.00 182 ALA A C 1
ATOM 1415 O O . ALA A 1 182 ? -8.346 1.888 16.108 1.00 98.00 182 ALA A O 1
ATOM 1416 N N . ILE A 1 183 ? -9.427 2.144 18.053 1.00 97.19 183 ILE A N 1
ATOM 1417 C CA . ILE A 1 183 ? -8.228 2.559 18.803 1.00 97.19 183 ILE A CA 1
ATOM 1418 C C . ILE A 1 183 ? -7.159 1.457 18.782 1.00 97.19 183 ILE A C 1
ATOM 1420 O O . ILE A 1 183 ? -5.978 1.738 18.566 1.00 97.19 183 ILE A O 1
ATOM 1424 N N . MET A 1 184 ? -7.555 0.196 18.983 1.00 96.69 184 MET A N 1
ATOM 1425 C CA . MET A 1 184 ? -6.628 -0.939 18.943 1.00 96.69 184 MET A CA 1
ATOM 1426 C C . MET A 1 184 ? -6.010 -1.132 17.556 1.00 96.69 184 MET A C 1
ATOM 1428 O O . MET A 1 184 ? -4.791 -1.282 17.446 1.00 96.69 184 MET A O 1
ATOM 1432 N N . MET A 1 185 ? -6.828 -1.103 16.500 1.00 97.69 185 MET A N 1
ATOM 1433 C CA . MET A 1 185 ? -6.349 -1.262 15.125 1.00 97.69 185 MET A CA 1
ATOM 1434 C C . MET A 1 185 ? -5.448 -0.103 14.694 1.00 97.69 185 MET A C 1
ATOM 1436 O O . MET A 1 185 ? -4.455 -0.353 14.017 1.00 97.69 185 MET A O 1
ATOM 1440 N N . SER A 1 186 ? -5.739 1.133 15.116 1.00 97.81 186 SER A N 1
ATOM 1441 C CA . SER A 1 186 ? -4.903 2.303 14.817 1.00 97.81 186 SER A CA 1
ATOM 1442 C C . SER A 1 186 ? -3.514 2.149 15.421 1.00 97.81 186 SER A C 1
ATOM 1444 O O . SER A 1 186 ? -2.538 2.158 14.678 1.00 97.81 186 SER A O 1
ATOM 1446 N N . ARG A 1 187 ? -3.416 1.868 16.726 1.00 95.19 187 ARG A N 1
ATOM 1447 C CA . ARG A 1 187 ? -2.121 1.653 17.403 1.00 95.19 187 ARG A CA 1
ATOM 1448 C C . ARG A 1 187 ? -1.317 0.515 16.785 1.00 95.19 187 ARG A C 1
ATOM 1450 O O . ARG A 1 187 ? -0.095 0.576 16.684 1.00 95.19 187 ARG A O 1
ATOM 1457 N N . MET A 1 188 ? -1.999 -0.553 16.386 1.00 94.88 188 MET A N 1
ATOM 1458 C CA . MET A 1 188 ? -1.346 -1.687 15.750 1.00 94.88 188 MET A CA 1
ATOM 1459 C C . MET A 1 188 ? -0.839 -1.347 14.349 1.00 94.88 188 MET A C 1
ATOM 1461 O O . MET A 1 188 ? 0.290 -1.700 14.017 1.00 94.88 188 MET A O 1
ATOM 1465 N N . LEU A 1 189 ? -1.649 -0.673 13.531 1.00 96.38 189 LEU A N 1
ATOM 1466 C CA . LEU A 1 189 ? -1.233 -0.244 12.201 1.00 96.38 189 LEU A CA 1
ATOM 1467 C C . LEU A 1 189 ? -0.065 0.744 12.290 1.00 96.38 189 LEU A C 1
ATOM 1469 O O . LEU A 1 189 ? 0.914 0.577 11.571 1.00 96.38 189 LEU A O 1
ATOM 1473 N N . GLU A 1 190 ? -0.119 1.695 13.222 1.00 95.81 190 GLU A N 1
ATOM 1474 C CA . GLU A 1 190 ? 0.983 2.609 13.527 1.00 95.81 190 GLU A CA 1
ATOM 1475 C C . GLU A 1 190 ? 2.266 1.848 13.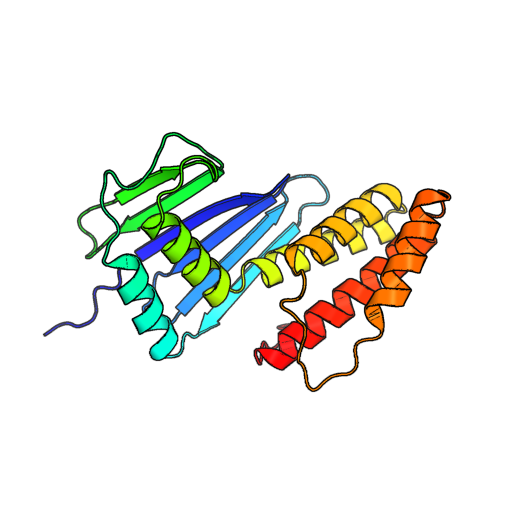890 1.00 95.81 190 GLU A C 1
ATOM 1477 O O . GLU A 1 190 ? 3.312 2.081 13.287 1.00 95.81 190 GLU A O 1
ATOM 1482 N N . SER A 1 191 ? 2.189 0.878 14.807 1.00 93.38 191 SER A N 1
ATOM 1483 C CA . SER A 1 191 ? 3.347 0.064 15.191 1.00 93.38 191 SER A CA 1
ATOM 1484 C C . SER A 1 191 ? 3.932 -0.716 14.007 1.00 93.38 191 SER A C 1
ATOM 1486 O O . SER A 1 191 ? 5.149 -0.736 13.819 1.00 93.38 191 SER A O 1
ATOM 1488 N N . ARG A 1 192 ? 3.088 -1.312 13.156 1.00 94.44 192 ARG A N 1
ATOM 1489 C CA . ARG A 1 192 ? 3.540 -2.034 11.954 1.00 94.44 192 ARG A CA 1
ATOM 1490 C C . ARG A 1 192 ? 4.163 -1.098 10.918 1.00 94.44 192 ARG A C 1
ATOM 1492 O O . ARG A 1 192 ? 5.157 -1.464 10.296 1.00 94.44 192 ARG A O 1
ATOM 1499 N N . LEU A 1 193 ? 3.624 0.109 10.751 1.00 95.00 193 LEU A N 1
ATOM 1500 C CA . LEU A 1 193 ? 4.216 1.144 9.898 1.00 95.00 193 LEU A CA 1
ATOM 1501 C C . LEU A 1 193 ? 5.590 1.576 10.425 1.00 95.00 193 LEU A C 1
ATOM 1503 O O . LEU A 1 193 ? 6.528 1.682 9.639 1.00 95.00 193 LEU A O 1
ATOM 1507 N N . GLN A 1 194 ? 5.745 1.754 11.739 1.00 92.31 194 GLN A N 1
ATOM 1508 C CA . GLN A 1 194 ? 7.039 2.066 12.356 1.00 92.31 194 GLN A CA 1
ATOM 1509 C C . GLN A 1 194 ? 8.057 0.938 12.138 1.00 92.31 194 GLN A C 1
ATOM 1511 O O . GLN A 1 194 ? 9.173 1.202 11.697 1.00 92.31 194 GLN A O 1
ATOM 1516 N N . GLN A 1 195 ? 7.675 -0.325 12.364 1.00 92.62 195 GLN A N 1
ATOM 1517 C CA . GLN A 1 195 ? 8.544 -1.484 12.107 1.00 92.62 195 GLN A CA 1
ATOM 1518 C C . GLN A 1 195 ? 8.960 -1.580 10.635 1.00 92.62 195 GLN A C 1
ATOM 1520 O O . GLN A 1 195 ? 10.139 -1.777 10.339 1.00 92.62 195 GLN A O 1
ATOM 1525 N N . TYR A 1 196 ? 8.016 -1.375 9.710 1.00 93.44 196 TYR A N 1
ATOM 1526 C CA . TYR A 1 196 ? 8.320 -1.292 8.283 1.00 93.44 196 TYR A CA 1
ATOM 1527 C C . TYR A 1 196 ? 9.333 -0.176 8.003 1.00 93.44 196 TYR A C 1
ATOM 1529 O O . TYR A 1 196 ? 10.314 -0.387 7.291 1.00 93.44 196 TYR A O 1
ATOM 1537 N N . GLY A 1 197 ? 9.123 0.999 8.603 1.00 91.19 197 GLY A N 1
ATOM 1538 C CA . GLY A 1 197 ? 10.020 2.136 8.465 1.00 91.19 197 GLY A CA 1
ATOM 1539 C C . GLY A 1 197 ? 11.437 1.831 8.947 1.00 91.19 197 GLY A C 1
ATOM 1540 O O . GLY A 1 197 ? 12.393 2.095 8.225 1.00 91.19 197 GLY A O 1
ATOM 1541 N N . HIS A 1 198 ? 11.587 1.180 10.101 1.00 89.56 198 HIS A N 1
ATOM 1542 C CA . HIS A 1 198 ? 12.890 0.738 10.606 1.00 89.56 198 HIS A CA 1
ATOM 1543 C C . HIS A 1 198 ? 13.568 -0.278 9.683 1.00 89.56 198 HIS A C 1
ATOM 1545 O O . HIS A 1 198 ? 14.736 -0.102 9.337 1.00 89.56 198 HIS A O 1
ATOM 1551 N N . LYS A 1 199 ? 12.833 -1.303 9.235 1.00 88.88 199 LYS A N 1
ATOM 1552 C CA . LYS A 1 199 ? 13.341 -2.355 8.342 1.00 88.88 199 LYS A CA 1
ATOM 1553 C C . LYS A 1 199 ? 13.921 -1.795 7.043 1.00 88.88 199 LYS A C 1
ATOM 1555 O O . LYS A 1 199 ? 14.940 -2.286 6.566 1.00 88.88 199 LYS A O 1
ATOM 1560 N N . PHE A 1 200 ? 13.280 -0.773 6.481 1.00 86.06 200 PHE A N 1
ATOM 1561 C CA . PHE A 1 200 ? 13.681 -0.162 5.212 1.00 86.06 200 PHE A CA 1
ATOM 1562 C C . PHE A 1 200 ? 14.394 1.188 5.375 1.00 86.06 200 PHE A C 1
ATOM 1564 O O . PHE A 1 200 ? 14.627 1.875 4.385 1.00 86.06 200 PHE A O 1
ATOM 1571 N N . SER A 1 201 ? 14.771 1.567 6.605 1.00 83.50 201 SER A N 1
ATOM 1572 C CA . SER A 1 201 ? 15.409 2.859 6.918 1.00 83.50 201 SER A CA 1
ATOM 1573 C C . SER A 1 201 ? 14.644 4.073 6.370 1.00 83.50 201 SER A C 1
ATOM 1575 O O . SER A 1 201 ? 15.232 5.069 5.951 1.00 83.50 201 SER A O 1
ATOM 1577 N N . ILE A 1 202 ? 13.315 3.992 6.365 1.00 75.88 202 ILE A N 1
ATOM 1578 C CA . ILE A 1 202 ? 12.433 5.071 5.932 1.00 75.88 202 ILE A CA 1
ATOM 1579 C C . ILE A 1 202 ? 12.331 6.066 7.080 1.00 75.88 202 ILE A C 1
ATOM 1581 O O . ILE A 1 202 ? 11.699 5.798 8.103 1.00 75.88 202 ILE A O 1
ATOM 1585 N N . THR A 1 203 ? 12.940 7.234 6.913 1.00 56.34 203 THR A N 1
ATOM 1586 C CA . THR A 1 203 ? 12.754 8.344 7.842 1.00 56.34 203 THR A CA 1
ATOM 1587 C C . THR A 1 203 ? 11.346 8.902 7.662 1.00 56.34 203 THR A C 1
ATOM 1589 O O . THR A 1 203 ? 11.015 9.449 6.608 1.00 56.34 203 THR A O 1
ATOM 1592 N N . SER A 1 204 ? 10.507 8.779 8.691 1.00 44.69 204 SER A N 1
ATOM 1593 C CA . SER A 1 204 ? 9.253 9.526 8.770 1.00 44.69 204 SER A CA 1
ATOM 1594 C C . SER A 1 204 ? 9.588 11.014 8.725 1.00 44.69 204 SER A C 1
ATOM 1596 O O . SER A 1 204 ? 10.129 11.560 9.683 1.00 44.69 204 SER A O 1
ATOM 1598 N N . THR A 1 205 ? 9.318 11.668 7.599 1.00 37.66 205 THR A N 1
ATOM 1599 C CA . THR A 1 205 ? 9.236 13.128 7.570 1.00 37.66 205 THR A CA 1
ATOM 1600 C C . THR A 1 205 ? 7.971 13.472 8.348 1.00 37.66 205 THR A C 1
ATOM 1602 O O . THR A 1 205 ? 6.873 13.150 7.891 1.00 37.66 205 THR A O 1
ATOM 1605 N N . GLN A 1 206 ? 8.159 13.960 9.578 1.00 31.08 206 GLN A N 1
ATOM 1606 C CA . GLN A 1 206 ? 7.100 14.573 10.380 1.00 31.08 206 GLN A CA 1
ATOM 1607 C C . GLN A 1 206 ? 6.602 15.846 9.700 1.00 31.08 206 GLN A C 1
ATOM 1609 O O . GLN A 1 206 ? 7.445 16.540 9.083 1.00 31.08 206 GLN A O 1
#

Radius of gyration: 18.62 Å; chains: 1; bounding box: 48×28×49 Å

Foldseek 3Di:
DDPFFDWWKWKWFDDPQKIWIWTDHGLQKIKIKIWRPPPVTFIFIDMGGHDVVLSVQLVVLVVVDDLPQADDAARMWMWICGRVPDTRIHHHDPVTGHPSRVSNVVSRCVRNVRLLNQLVRLLVRLVVCLVVVVLLSSLVSLVSSCVSCPCLLDDPVDDDPLVVLLVVLVVCVVVVVSNSSSVSSSVSSVVSSVSSCVVVVPDPPD